Protein AF-0000000073276462 (afdb_homodimer)

Structure (mmCIF, N/CA/C/O backbone):
data_AF-0000000073276462-model_v1
#
loop_
_entity.id
_entity.type
_entity.pdbx_description
1 polymer 'YkgJ family cysteine cluster protein'
#
loop_
_atom_site.group_PDB
_atom_site.id
_atom_site.type_symbol
_atom_site.label_atom_id
_atom_site.label_alt_id
_atom_site.label_comp_id
_atom_site.label_asym_id
_atom_site.label_entity_id
_atom_site.label_seq_id
_atom_site.pdbx_PDB_ins_code
_atom_site.Cartn_x
_atom_site.Cartn_y
_atom_site.Cartn_z
_atom_site.occupancy
_atom_site.B_iso_or_equiv
_atom_site.auth_seq_id
_atom_site.auth_comp_id
_atom_site.auth_asym_id
_atom_site.auth_atom_id
_atom_site.pdbx_PDB_model_num
ATOM 1 N N . MET A 1 1 ? 6.895 5.051 -12.75 1 38.91 1 MET A N 1
ATOM 2 C CA . MET A 1 1 ? 5.75 5.227 -11.859 1 38.91 1 MET A CA 1
ATOM 3 C C . MET A 1 1 ? 5.957 6.422 -10.938 1 38.91 1 MET A C 1
ATOM 5 O O . MET A 1 1 ? 7.012 6.555 -10.312 1 38.91 1 MET A O 1
ATOM 9 N N . GLN A 1 2 ? 5.258 7.543 -11.164 1 47.19 2 GLN A N 1
ATOM 10 C CA . GLN A 1 2 ? 5.496 8.891 -10.656 1 47.19 2 GLN A CA 1
ATOM 11 C C . GLN A 1 2 ? 5.488 8.914 -9.125 1 47.19 2 GLN A C 1
ATOM 13 O O . GLN A 1 2 ? 4.789 8.117 -8.492 1 47.19 2 GLN A O 1
ATOM 18 N N . ASP A 1 3 ? 6.539 9.391 -8.531 1 55.75 3 ASP A N 1
ATOM 19 C CA . ASP A 1 3 ? 6.645 9.727 -7.117 1 55.75 3 ASP A CA 1
ATOM 20 C C . ASP A 1 3 ? 5.379 10.422 -6.621 1 55.75 3 ASP A C 1
ATOM 22 O O . ASP A 1 3 ? 4.961 11.438 -7.184 1 55.75 3 ASP A O 1
ATOM 26 N N . ASN A 1 4 ? 4.371 9.641 -6.133 1 66.38 4 ASN A N 1
ATOM 27 C CA . ASN A 1 4 ? 3.18 10.25 -5.559 1 66.38 4 ASN A CA 1
ATOM 28 C C . ASN A 1 4 ? 3.447 10.797 -4.156 1 66.38 4 ASN A C 1
ATOM 30 O O . ASN A 1 4 ? 3.688 10.023 -3.223 1 66.38 4 ASN A O 1
ATOM 34 N N . PRO A 1 5 ? 3.639 12.156 -4.086 1 73 5 PRO A N 1
ATOM 35 C CA . PRO A 1 5 ? 3.895 12.75 -2.77 1 73 5 PRO A CA 1
ATOM 36 C C . PRO A 1 5 ? 2.938 12.234 -1.696 1 73 5 PRO A C 1
ATOM 38 O O . PRO A 1 5 ? 3.248 12.305 -0.504 1 73 5 PRO A O 1
ATOM 41 N N . CYS A 1 6 ? 1.83 11.641 -2.127 1 83.06 6 CYS A N 1
ATOM 42 C CA . CYS A 1 6 ? 0.858 11.156 -1.154 1 83.06 6 CYS A CA 1
ATOM 43 C C . CYS A 1 6 ? 1.395 9.938 -0.411 1 83.06 6 CYS A C 1
ATOM 45 O O . CYS A 1 6 ? 1.023 9.688 0.738 1 83.06 6 CYS A O 1
ATOM 47 N N . MET A 1 7 ? 2.332 9.281 -1.007 1 84.25 7 MET A N 1
ATOM 48 C CA . MET A 1 7 ? 2.9 8.102 -0.369 1 84.25 7 MET A CA 1
ATOM 49 C C . MET A 1 7 ? 3.891 8.492 0.722 1 84.25 7 MET A C 1
ATOM 51 O O . MET A 1 7 ? 4.25 7.668 1.564 1 84.25 7 MET A O 1
ATOM 55 N N . HIS A 1 8 ? 4.258 9.789 0.693 1 87.38 8 HIS A N 1
ATOM 56 C CA . HIS A 1 8 ? 5.207 10.281 1.686 1 87.38 8 HIS A CA 1
ATOM 57 C C . HIS A 1 8 ? 4.508 11.133 2.738 1 87.38 8 HIS A C 1
ATOM 59 O O . HIS A 1 8 ? 5.164 11.727 3.596 1 87.38 8 HIS A O 1
ATOM 65 N N . CYS A 1 9 ? 3.252 11.297 2.697 1 93.75 9 CYS A N 1
ATOM 66 C CA . CYS A 1 9 ? 2.529 12.195 3.592 1 93.75 9 CYS A CA 1
ATOM 67 C C . CYS A 1 9 ? 1.403 11.461 4.309 1 93.75 9 CYS A C 1
ATOM 69 O O . CYS A 1 9 ? 1.546 11.078 5.473 1 93.75 9 CYS A O 1
ATOM 71 N N . GLY A 1 10 ? 0.335 11.164 3.639 1 94.81 10 GLY A N 1
ATOM 72 C CA . GLY A 1 10 ? -0.779 10.414 4.195 1 94.81 10 GLY A CA 1
ATOM 73 C C . GLY A 1 10 ? -1.595 11.203 5.195 1 94.81 10 GLY A C 1
ATOM 74 O O . GLY A 1 10 ? -2.428 10.641 5.91 1 94.81 10 GLY A O 1
ATOM 75 N N . ALA A 1 11 ? -1.398 12.5 5.262 1 96.94 11 ALA A N 1
ATOM 76 C CA . ALA A 1 11 ? -2.074 13.32 6.266 1 96.94 11 ALA A CA 1
ATOM 77 C C . ALA A 1 11 ? -3.59 13.273 6.078 1 96.94 11 ALA A C 1
ATOM 79 O O . ALA A 1 11 ? -4.336 13.18 7.055 1 96.94 11 ALA A O 1
ATOM 80 N N . CYS A 1 12 ? -4.023 13.266 4.828 1 97.25 12 CYS A N 1
ATOM 81 C CA . CYS A 1 12 ? -5.461 13.266 4.574 1 97.25 12 CYS A CA 1
ATOM 82 C C . CYS A 1 12 ? -6.102 11.977 5.074 1 97.25 12 CYS A C 1
ATOM 84 O O . CYS A 1 12 ? -7.238 11.992 5.547 1 97.25 12 CYS A O 1
ATOM 86 N N . CYS A 1 13 ? -5.457 10.875 5.012 1 97.25 13 CYS A N 1
ATOM 87 C CA . CYS A 1 13 ? -5.969 9.57 5.41 1 97.25 13 CYS A CA 1
ATOM 88 C C . CYS A 1 13 ? -6.07 9.461 6.93 1 97.25 13 CYS A C 1
ATOM 90 O O . CYS A 1 13 ? -6.727 8.555 7.449 1 97.25 13 CYS A O 1
ATOM 92 N N . ALA A 1 14 ? -5.457 10.352 7.629 1 97.75 14 ALA A N 1
ATOM 93 C CA . ALA A 1 14 ? -5.473 10.344 9.086 1 97.75 14 ALA A CA 1
ATOM 94 C C . ALA A 1 14 ? -6.117 11.617 9.633 1 97.75 14 ALA A C 1
ATOM 96 O O . ALA A 1 14 ? -5.922 11.969 10.797 1 97.75 14 ALA A O 1
ATOM 97 N N . TYR A 1 15 ? -6.762 12.359 8.82 1 98.06 15 TYR A N 1
ATOM 98 C CA . TYR A 1 15 ? -7.332 13.633 9.242 1 98.06 15 TYR A CA 1
ATOM 99 C C . TYR A 1 15 ? -8.812 13.711 8.906 1 98.06 15 TYR A C 1
ATOM 101 O O . TYR A 1 15 ? -9.617 14.18 9.711 1 98.06 15 TYR A O 1
ATOM 109 N N . PHE A 1 16 ? -9.227 13.227 7.75 1 98.06 16 PHE A N 1
ATOM 110 C CA . PHE A 1 16 ? -10.609 13.398 7.309 1 98.06 16 PHE A CA 1
ATOM 111 C C . PHE A 1 16 ? -11.398 12.117 7.5 1 98.06 16 PHE A C 1
ATOM 113 O O . PHE A 1 16 ? -10.844 11.016 7.438 1 98.06 16 PHE A O 1
ATOM 120 N N . ARG A 1 17 ? -12.688 12.305 7.711 1 98.31 17 ARG A N 1
ATOM 121 C CA . ARG A 1 17 ? -13.609 11.188 7.543 1 98.31 17 ARG A CA 1
ATOM 122 C C . ARG A 1 17 ? -13.828 10.875 6.066 1 98.31 17 ARG A C 1
ATOM 124 O O . ARG A 1 17 ? -14.094 11.773 5.27 1 98.31 17 ARG A O 1
ATOM 131 N N . VAL A 1 18 ? -13.695 9.641 5.719 1 98.38 18 VAL A N 1
ATOM 132 C CA . VAL A 1 18 ? -13.906 9.219 4.336 1 98.38 18 VAL A CA 1
ATOM 133 C C . VAL A 1 18 ? -15.305 8.609 4.191 1 98.38 18 VAL A C 1
ATOM 135 O O . VAL A 1 18 ? -15.5 7.422 4.453 1 98.38 18 VAL A O 1
ATOM 138 N N . SER A 1 19 ? -16.203 9.398 3.76 1 98.44 19 SER A N 1
ATOM 139 C CA . SER A 1 19 ? -17.578 8.961 3.551 1 98.44 19 SER A CA 1
ATOM 140 C C . SER A 1 19 ? -17.906 8.844 2.064 1 98.44 19 SER A C 1
ATOM 142 O O . SER A 1 19 ? -17.344 9.57 1.243 1 98.44 19 SER A O 1
ATOM 144 N N . PHE A 1 20 ? -18.797 7.957 1.77 1 98.69 20 PHE A N 1
ATOM 145 C CA . PHE A 1 20 ? -19.141 7.703 0.375 1 98.69 20 PHE A CA 1
ATOM 146 C C . PHE A 1 20 ? -20.484 7.004 0.263 1 98.69 20 PHE A C 1
ATOM 148 O O . PHE A 1 20 ? -21.031 6.539 1.265 1 98.69 20 PHE A O 1
ATOM 155 N N . TYR A 1 21 ? -21.016 6.996 -0.933 1 98.44 21 TYR A N 1
ATOM 156 C CA . TYR A 1 21 ? -22.281 6.332 -1.208 1 98.44 21 TYR A CA 1
ATOM 157 C C . TYR A 1 21 ? -22.172 4.824 -1.006 1 98.44 21 TYR A C 1
ATOM 159 O O . TYR A 1 21 ? -21.234 4.199 -1.496 1 98.44 21 TYR A O 1
ATOM 167 N N . TRP A 1 22 ? -23.172 4.23 -0.316 1 97.38 22 TRP A N 1
ATOM 168 C CA . TRP A 1 22 ? -23.109 2.834 0.111 1 97.38 22 TRP A CA 1
ATOM 169 C C . TRP A 1 22 ? -22.953 1.904 -1.09 1 97.38 22 TRP A C 1
ATOM 171 O O . TRP A 1 22 ? -22.406 0.811 -0.972 1 97.38 22 TRP A O 1
ATOM 181 N N . ALA A 1 23 ? -23.312 2.324 -2.209 1 98.19 23 ALA A N 1
ATOM 182 C CA . ALA A 1 23 ? -23.297 1.474 -3.398 1 98.19 23 ALA A CA 1
ATOM 183 C C . ALA A 1 23 ? -21.875 1.246 -3.9 1 98.19 23 ALA A C 1
ATOM 185 O O . ALA A 1 23 ? -21.641 0.381 -4.746 1 98.19 23 ALA A O 1
ATOM 186 N N . GLU A 1 24 ? -20.859 1.938 -3.377 1 98.31 24 GLU A N 1
ATOM 187 C CA . GLU A 1 24 ? -19.453 1.693 -3.725 1 98.31 24 GLU A CA 1
ATOM 188 C C . GLU A 1 24 ? -18.922 0.443 -3.029 1 98.31 24 GLU A C 1
ATOM 190 O O . GLU A 1 24 ? -17.859 -0.07 -3.391 1 98.31 24 GLU A O 1
ATOM 195 N N . MET A 1 25 ? -19.688 -0.017 -2.041 1 98.38 25 MET A N 1
ATOM 196 C CA . MET A 1 25 ? -19.312 -1.25 -1.354 1 98.38 25 MET A CA 1
ATOM 197 C C . MET A 1 25 ? -19.656 -2.471 -2.205 1 98.38 25 MET A C 1
ATOM 199 O O . MET A 1 25 ? -20.5 -2.396 -3.096 1 98.38 25 MET A O 1
ATOM 203 N N . LYS A 1 26 ? -18.938 -3.531 -1.88 1 96.75 26 LYS A N 1
ATOM 204 C CA . LYS A 1 26 ? -19.172 -4.766 -2.625 1 96.75 26 LYS A CA 1
ATOM 205 C C . LYS A 1 26 ? -20.641 -5.184 -2.547 1 96.75 26 LYS A C 1
ATOM 207 O O . LYS A 1 26 ? -21.219 -5.625 -3.541 1 96.75 26 LYS A O 1
ATOM 212 N N . SER A 1 27 ? -21.281 -5.051 -1.372 1 96.88 27 SER A N 1
ATOM 213 C CA . SER A 1 27 ? -22.688 -5.418 -1.185 1 96.88 27 SER A CA 1
ATOM 214 C C . SER A 1 27 ? -23.609 -4.582 -2.074 1 96.88 27 SER A C 1
ATOM 216 O O . SER A 1 27 ? -24.719 -5 -2.389 1 96.88 27 SER A O 1
ATOM 218 N N . GLY A 1 28 ? -23.172 -3.438 -2.463 1 97.06 28 GLY A N 1
ATOM 219 C CA . GLY A 1 28 ? -23.938 -2.568 -3.342 1 97.06 28 GLY A CA 1
ATOM 220 C C . GLY A 1 28 ? -23.516 -2.674 -4.797 1 97.06 28 GLY A C 1
ATOM 221 O O . GLY A 1 28 ? -24 -1.914 -5.641 1 97.06 28 GLY A O 1
ATOM 222 N N . GLY A 1 29 ? -22.609 -3.539 -5.113 1 96.75 29 GLY A N 1
ATOM 223 C CA . GLY A 1 29 ? -22.156 -3.721 -6.484 1 96.75 29 GLY A CA 1
ATOM 224 C C . GLY A 1 29 ? -20.828 -3.041 -6.762 1 96.75 29 GLY A C 1
ATOM 225 O O . GLY A 1 29 ? -20.328 -3.078 -7.891 1 96.75 29 GLY A O 1
ATOM 226 N N . GLY A 1 30 ? -20.203 -2.395 -5.77 1 97.38 30 GLY A N 1
ATOM 227 C CA . GLY A 1 30 ? -18.922 -1.711 -5.926 1 97.38 30 GLY A CA 1
ATOM 228 C C . GLY A 1 30 ? -17.734 -2.586 -5.59 1 97.38 30 GLY A C 1
ATOM 229 O O . GLY A 1 30 ? -17.781 -3.807 -5.742 1 97.38 30 GLY A O 1
ATOM 230 N N . VAL A 1 31 ? -16.672 -1.914 -5.227 1 95.62 31 VAL A N 1
ATOM 231 C CA . VAL A 1 31 ? -15.43 -2.682 -5.07 1 95.62 31 VAL A CA 1
ATOM 232 C C . VAL A 1 31 ? -14.938 -2.58 -3.629 1 95.62 31 VAL A C 1
ATOM 234 O O . VAL A 1 31 ? -14.102 -3.379 -3.195 1 95.62 31 VAL A O 1
ATOM 237 N N . VAL A 1 32 ? -15.438 -1.644 -2.844 1 98.19 32 VAL A N 1
ATOM 238 C CA . VAL A 1 32 ? -14.961 -1.428 -1.48 1 98.19 32 VAL A CA 1
ATOM 239 C C . VAL A 1 32 ? -15.453 -2.555 -0.577 1 98.19 32 VAL A C 1
ATOM 241 O O . VAL A 1 32 ? -16.656 -2.768 -0.441 1 98.19 32 VAL A O 1
ATOM 244 N N . PRO A 1 33 ? -14.539 -3.271 0.028 1 97.38 33 PRO A N 1
ATOM 245 C CA . PRO A 1 33 ? -15.008 -4.355 0.898 1 97.38 33 PRO A CA 1
ATOM 246 C C . PRO A 1 33 ? -15.844 -3.852 2.072 1 97.38 33 PRO A C 1
ATOM 248 O O . PRO A 1 33 ? -15.453 -2.893 2.746 1 97.38 33 PRO A O 1
ATOM 251 N N . ASP A 1 34 ? -16.891 -4.523 2.35 1 98.19 34 ASP A N 1
ATOM 252 C CA . ASP A 1 34 ? -17.844 -4.109 3.379 1 98.19 34 ASP A CA 1
ATOM 253 C C . ASP A 1 34 ? -17.188 -4.109 4.758 1 98.19 34 ASP A C 1
ATOM 255 O O . ASP A 1 34 ? -17.484 -3.248 5.59 1 98.19 34 ASP A O 1
ATOM 259 N N . GLU A 1 35 ? -16.312 -5.094 5 1 97.62 35 GLU A N 1
ATOM 260 C CA . GLU A 1 35 ? -15.758 -5.305 6.328 1 97.62 35 GLU A CA 1
ATOM 261 C C . GLU A 1 35 ? -14.875 -4.133 6.75 1 97.62 35 GLU A C 1
ATOM 263 O O . GLU A 1 35 ? -14.547 -3.988 7.93 1 97.62 35 GLU A O 1
ATOM 268 N N . PHE A 1 36 ? -14.555 -3.234 5.852 1 98.19 36 PHE A N 1
ATOM 269 C CA . PHE A 1 36 ? -13.68 -2.111 6.168 1 98.19 36 PHE A CA 1
ATOM 270 C C . PHE A 1 36 ? -14.484 -0.831 6.344 1 98.19 36 PHE A C 1
ATOM 272 O O . PHE A 1 36 ? -13.914 0.248 6.527 1 98.19 36 PHE A O 1
ATOM 279 N N . THR A 1 37 ? -15.789 -0.919 6.344 1 98.69 37 THR A N 1
ATOM 280 C CA . THR A 1 37 ? -16.672 0.249 6.375 1 98.69 37 THR A CA 1
ATOM 281 C C . THR A 1 37 ? -17.688 0.133 7.504 1 98.69 37 THR A C 1
ATOM 283 O O . THR A 1 37 ? -17.844 -0.937 8.094 1 98.69 37 THR A O 1
ATOM 286 N N . GLU A 1 38 ? -18.234 1.213 7.883 1 98.38 38 GLU A N 1
ATOM 287 C CA . GLU A 1 38 ? -19.375 1.261 8.805 1 98.38 38 GLU A CA 1
ATOM 288 C C . GLU A 1 38 ? -20.422 2.254 8.328 1 98.38 38 GLU A C 1
ATOM 290 O O . GLU A 1 38 ? -20.109 3.217 7.629 1 98.38 38 GLU A O 1
ATOM 295 N N . PRO A 1 39 ? -21.672 1.939 8.703 1 97.88 39 PRO A N 1
ATOM 296 C CA . PRO A 1 39 ? -22.734 2.842 8.266 1 97.88 39 PRO A CA 1
ATOM 297 C C . PRO A 1 39 ? -22.656 4.215 8.93 1 97.88 39 PRO A C 1
ATOM 299 O O . PRO A 1 39 ? -22.312 4.312 10.109 1 97.88 39 PRO A O 1
ATOM 302 N N . LEU A 1 40 ? -22.906 5.258 8.18 1 98.06 40 LEU A N 1
ATOM 303 C CA . LEU A 1 40 ? -22.922 6.629 8.688 1 98.06 40 LEU A CA 1
ATOM 304 C C . LEU A 1 40 ? -24.344 7.188 8.664 1 98.06 40 LEU A C 1
ATOM 306 O O . LEU A 1 40 ? -24.828 7.715 9.672 1 98.06 40 LEU A O 1
ATOM 310 N N . THR A 1 41 ? -25.016 7.16 7.566 1 97.5 41 THR A N 1
ATOM 311 C CA . THR A 1 41 ? -26.438 7.438 7.344 1 97.5 41 THR A CA 1
ATOM 312 C C . THR A 1 41 ? -27.078 6.332 6.512 1 97.5 41 THR A C 1
ATOM 314 O O . THR A 1 41 ? -26.406 5.387 6.094 1 97.5 41 THR A O 1
ATOM 317 N N . PRO A 1 42 ? -28.359 6.375 6.246 1 96.56 42 PRO A N 1
ATOM 318 C CA . PRO A 1 42 ? -28.984 5.34 5.422 1 96.56 42 PRO A CA 1
ATOM 319 C C . PRO A 1 42 ? -28.359 5.234 4.031 1 96.56 42 PRO A C 1
ATOM 321 O O . PRO A 1 42 ? -28.406 4.168 3.412 1 96.56 42 PRO A O 1
ATOM 324 N N . PHE A 1 43 ? -27.75 6.258 3.557 1 97.5 43 PHE A N 1
ATOM 325 C CA . PHE A 1 43 ? -27.266 6.238 2.184 1 97.5 43 PHE A CA 1
ATOM 326 C C . PHE A 1 43 ? -25.75 6.363 2.146 1 97.5 43 PHE A C 1
ATOM 328 O O . PHE A 1 43 ? -25.141 6.219 1.089 1 97.5 43 PHE A O 1
ATOM 335 N N . LEU A 1 44 ? -25.156 6.641 3.287 1 98.12 44 LEU A N 1
ATOM 336 C CA . LEU A 1 44 ? -23.719 6.867 3.311 1 98.12 44 LEU A CA 1
ATOM 337 C C . LEU A 1 44 ? -23.016 5.887 4.254 1 98.12 44 LEU A C 1
ATOM 339 O O . LEU A 1 44 ? -23.562 5.555 5.309 1 98.12 44 LEU A O 1
ATOM 343 N N . SER A 1 45 ? -21.875 5.445 3.818 1 98.62 45 SER A N 1
ATOM 344 C CA . SER A 1 45 ? -20.922 4.711 4.648 1 98.62 45 SER A CA 1
ATOM 345 C C . SER A 1 45 ? -19.609 5.461 4.777 1 98.62 45 SER A C 1
ATOM 347 O O . SER A 1 45 ? -19.375 6.457 4.082 1 98.62 45 SER A O 1
ATOM 349 N N . CYS A 1 46 ? -18.812 5.02 5.707 1 98.75 46 CYS A N 1
ATOM 350 C CA . CYS A 1 46 ? -17.484 5.602 5.828 1 98.75 46 CYS A CA 1
ATOM 351 C C . CYS A 1 46 ? -16.453 4.535 6.172 1 98.75 46 CYS A C 1
ATOM 353 O O . CYS A 1 46 ? -16.797 3.447 6.625 1 98.75 46 CYS A O 1
ATOM 355 N N . MET A 1 47 ? -15.234 4.852 5.812 1 98.75 47 MET A N 1
ATOM 356 C CA . MET A 1 47 ? -14.156 3.93 6.164 1 98.75 47 MET A CA 1
ATOM 357 C C . MET A 1 47 ? -13.984 3.846 7.676 1 98.75 47 MET A C 1
ATOM 359 O O . MET A 1 47 ? -14 4.867 8.367 1 98.75 47 MET A O 1
ATOM 363 N N . LYS A 1 48 ? -13.797 2.547 8.156 1 98.69 48 LYS A N 1
ATOM 364 C CA . LYS A 1 48 ? -13.57 2.373 9.594 1 98.69 48 LYS A CA 1
ATOM 365 C C . LYS A 1 48 ? -12.328 3.125 10.047 1 98.69 48 LYS A C 1
ATOM 367 O O . LYS A 1 48 ? -11.312 3.139 9.352 1 98.69 48 LYS A O 1
ATOM 372 N N . GLY A 1 49 ? -12.391 3.715 11.281 1 98.5 49 GLY A N 1
ATOM 373 C CA . GLY A 1 49 ? -11.297 4.492 11.844 1 98.5 49 GLY A CA 1
ATOM 374 C C . GLY A 1 49 ? -11.391 5.973 11.531 1 98.5 49 GLY A C 1
ATOM 375 O O . GLY A 1 49 ? -10.805 6.801 12.234 1 98.5 49 GLY A O 1
ATOM 376 N N . THR A 1 50 ? -12.148 6.336 10.469 1 98.5 50 THR A N 1
ATOM 377 C CA . THR A 1 50 ? -12.172 7.727 10.016 1 98.5 50 THR A CA 1
ATOM 378 C C . THR A 1 50 ? -13.328 8.484 10.664 1 98.5 50 THR A C 1
ATOM 380 O O . THR A 1 50 ? -13.414 9.711 10.547 1 98.5 50 THR A O 1
ATOM 383 N N . ASN A 1 51 ? -14.188 7.762 11.336 1 98.12 51 ASN A N 1
ATOM 384 C CA . ASN A 1 51 ? -15.328 8.375 12 1 98.12 51 ASN A CA 1
ATOM 385 C C . ASN A 1 51 ? -15.07 8.57 13.492 1 98.12 51 ASN A C 1
ATOM 387 O O . ASN A 1 51 ? -16 8.578 14.297 1 98.12 51 ASN A O 1
ATOM 391 N N . GLU A 1 52 ? -13.906 8.734 13.891 1 97.19 52 GLU A N 1
ATOM 392 C CA . GLU A 1 52 ? -13.469 8.961 15.266 1 97.19 52 GLU A CA 1
ATOM 393 C C . GLU A 1 52 ? -13.07 10.414 15.492 1 97.19 52 GLU A C 1
ATOM 395 O O . GLU A 1 52 ? -12.938 11.18 14.531 1 97.19 52 GLU A O 1
ATOM 400 N N . LYS A 1 53 ? -12.93 10.836 16.75 1 96 53 LYS A N 1
ATOM 401 C CA . LYS A 1 53 ? -12.484 12.18 17.109 1 96 53 LYS A CA 1
ATOM 402 C C . LYS A 1 53 ? -11.141 12.5 16.453 1 96 53 LYS A C 1
ATOM 404 O O . LYS A 1 53 ? -10.93 13.609 15.961 1 96 53 LYS A O 1
ATOM 409 N N . GLN A 1 54 ? -10.258 11.578 16.516 1 96.19 54 GLN A N 1
ATOM 410 C CA . GLN A 1 54 ? -8.984 11.633 15.805 1 96.19 54 GLN A CA 1
ATOM 411 C C . GLN A 1 54 ? -8.93 10.57 14.711 1 96.19 54 GLN A C 1
ATOM 413 O O . GLN A 1 54 ? -8.508 9.438 14.961 1 96.19 54 GLN A O 1
ATOM 418 N N . PRO A 1 55 ? -9.289 10.992 13.547 1 98 55 PRO A N 1
ATOM 419 C CA . PRO A 1 55 ? -9.445 10.008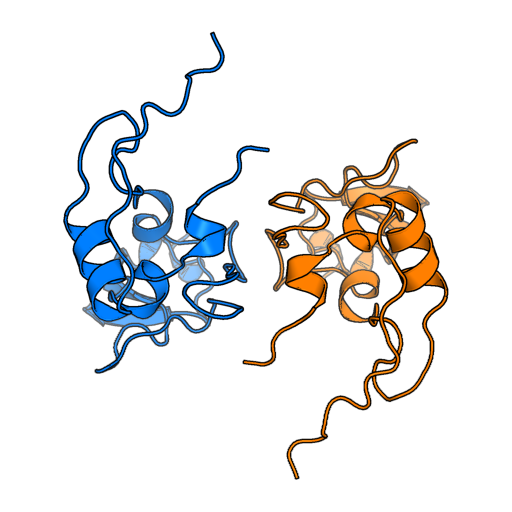 12.469 1 98 55 PRO A CA 1
ATOM 420 C C . PRO A 1 55 ? -8.109 9.406 12.023 1 98 55 PRO A C 1
ATOM 422 O O . PRO A 1 55 ? -7.098 10.109 11.984 1 98 55 PRO A O 1
ATOM 425 N N . ARG A 1 56 ? -8.141 8.156 11.711 1 97.88 56 ARG A N 1
ATOM 426 C CA . ARG A 1 56 ? -7.102 7.418 11 1 97.88 56 ARG A CA 1
ATOM 427 C C . ARG A 1 56 ? -7.672 6.172 10.328 1 97.88 56 ARG A C 1
ATOM 429 O O . ARG A 1 56 ? -8.133 5.25 11.008 1 97.88 56 ARG A O 1
ATOM 436 N N . CYS A 1 57 ? -7.641 6.16 9.109 1 98.25 57 CYS A N 1
ATOM 437 C CA . CYS A 1 57 ? -8.172 5.012 8.383 1 98.25 57 CYS A CA 1
ATOM 438 C C . CYS A 1 57 ? -7.48 3.725 8.812 1 98.25 57 CYS A C 1
ATOM 440 O O . CYS A 1 57 ? -6.25 3.676 8.906 1 98.25 57 CYS A O 1
ATOM 442 N N . GLU A 1 58 ? -8.219 2.652 9.008 1 97.75 58 GLU A N 1
ATOM 443 C CA . GLU A 1 58 ? -7.664 1.366 9.422 1 97.75 58 GLU A CA 1
ATOM 444 C C . GLU A 1 58 ? -6.824 0.744 8.312 1 97.75 58 GLU A C 1
ATOM 446 O O . GLU A 1 58 ? -6.031 -0.167 8.562 1 97.75 58 GLU A O 1
ATOM 451 N N . LYS A 1 59 ? -7 1.229 7.113 1 97.19 59 LYS A N 1
ATOM 452 C CA . LYS A 1 59 ? -6.293 0.639 5.98 1 97.19 59 LYS A CA 1
ATOM 453 C C . LYS A 1 59 ? -5.047 1.45 5.625 1 97.19 59 LYS A C 1
ATOM 455 O O . LYS A 1 59 ? -4.336 1.117 4.676 1 97.19 59 LYS A O 1
ATOM 460 N N . LEU A 1 60 ? -4.797 2.523 6.352 1 95.62 60 LEU A N 1
ATOM 461 C CA . LEU A 1 60 ? -3.555 3.275 6.223 1 95.62 60 LEU A CA 1
ATOM 462 C C . LEU A 1 60 ? -2.404 2.541 6.902 1 95.62 60 LEU A C 1
ATOM 464 O O . LEU A 1 60 ? -2.479 2.227 8.094 1 95.62 60 LEU A O 1
ATOM 468 N N . ILE A 1 61 ? -1.392 2.254 6.168 1 92.31 61 ILE A N 1
ATOM 469 C CA . ILE A 1 61 ? -0.201 1.593 6.691 1 92.31 61 ILE A CA 1
ATOM 470 C C . ILE A 1 61 ? 0.967 2.576 6.715 1 92.31 61 ILE A C 1
ATOM 472 O O . ILE A 1 61 ? 1.101 3.412 5.816 1 92.31 61 ILE A O 1
ATOM 476 N N . GLY A 1 62 ? 1.771 2.451 7.785 1 91.88 62 GLY A N 1
ATOM 477 C CA . GLY A 1 62 ? 2.953 3.295 7.863 1 91.88 62 GLY A CA 1
ATOM 478 C C . GLY A 1 62 ? 2.768 4.5 8.766 1 91.88 62 GLY A C 1
ATOM 479 O O . GLY A 1 62 ? 1.792 4.578 9.516 1 91.88 62 GLY A O 1
ATOM 480 N N . GLU A 1 63 ? 3.736 5.441 8.656 1 91.5 63 GLU A N 1
ATOM 481 C CA . GLU A 1 63 ? 3.74 6.625 9.516 1 91.5 63 GLU A CA 1
ATOM 482 C C . GLU A 1 63 ? 3.504 7.895 8.703 1 91.5 63 GLU A C 1
ATOM 484 O O . GLU A 1 63 ? 4.23 8.172 7.746 1 91.5 63 GLU A O 1
ATOM 489 N N . VAL A 1 64 ? 2.492 8.594 9.125 1 93.75 64 VAL A N 1
ATOM 490 C CA . VAL A 1 64 ? 2.125 9.836 8.453 1 93.75 64 VAL A CA 1
ATOM 491 C C . VAL A 1 64 ? 3.33 10.773 8.406 1 93.75 64 VAL A C 1
ATOM 493 O O . VAL A 1 64 ? 4.027 10.945 9.406 1 93.75 64 VAL A O 1
ATOM 496 N N . GLY A 1 65 ? 3.645 11.359 7.227 1 91.94 65 GLY A N 1
ATOM 497 C CA . GLY A 1 65 ? 4.75 12.289 7.059 1 91.94 65 GLY A CA 1
ATOM 498 C C . GLY A 1 65 ? 6.066 11.602 6.742 1 91.94 65 GLY A C 1
ATOM 499 O O . GLY A 1 65 ? 7.086 12.258 6.547 1 91.94 65 GLY A O 1
ATOM 500 N N . GLU A 1 66 ? 6.133 10.312 6.688 1 89.81 66 GLU A N 1
ATOM 501 C CA . GLU A 1 66 ? 7.316 9.531 6.34 1 89.81 66 GLU A CA 1
ATOM 502 C C . GLU A 1 66 ? 7.055 8.648 5.125 1 89.81 66 GLU A C 1
ATOM 504 O O . GLU A 1 66 ? 7.371 9.023 3.994 1 89.81 66 GLU A O 1
ATOM 509 N N . CYS A 1 67 ? 6.469 7.535 5.312 1 89.88 67 CYS A N 1
ATOM 510 C CA . CYS A 1 67 ? 6.039 6.605 4.273 1 89.88 67 CYS A CA 1
ATOM 511 C C . CYS A 1 67 ? 4.742 5.906 4.668 1 89.88 67 CYS A C 1
ATOM 513 O O . CYS A 1 67 ? 4.672 5.262 5.715 1 89.88 67 CYS A O 1
ATOM 515 N N . VAL A 1 68 ? 3.752 6.152 3.828 1 91.94 68 VAL A N 1
ATOM 516 C CA . VAL A 1 68 ? 2.465 5.523 4.102 1 91.94 68 VAL A CA 1
ATOM 517 C C . VAL A 1 68 ? 1.94 4.848 2.836 1 91.94 68 VAL A C 1
ATOM 519 O O . VAL A 1 68 ? 2.432 5.109 1.736 1 91.94 68 VAL A O 1
ATOM 522 N N . SER A 1 69 ? 0.967 3.996 3.109 1 91.56 69 SER A N 1
ATOM 523 C CA . SER A 1 69 ? 0.278 3.352 1.996 1 91.56 69 SER A CA 1
ATOM 524 C C . SER A 1 69 ? -1.113 2.879 2.406 1 91.56 69 SER A C 1
ATOM 526 O O . SER A 1 69 ? -1.396 2.727 3.596 1 91.56 69 SER A O 1
ATOM 528 N N . CYS A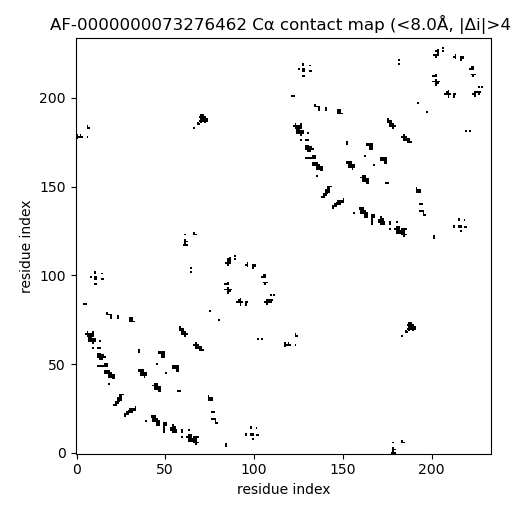 1 70 ? -1.891 2.705 1.382 1 94.62 70 CYS A N 1
ATOM 529 C CA . CYS A 1 70 ? -3.215 2.127 1.592 1 94.62 70 CYS A CA 1
ATOM 530 C C . CYS A 1 70 ? -3.199 0.624 1.346 1 94.62 70 CYS A C 1
ATOM 532 O O . CYS A 1 70 ? -2.791 0.17 0.275 1 94.62 70 CYS A O 1
ATOM 534 N N . ALA A 1 71 ? -3.744 -0.141 2.305 1 94.31 71 ALA A N 1
ATOM 535 C CA . ALA A 1 71 ? -3.725 -1.599 2.215 1 94.31 71 ALA A CA 1
ATOM 536 C C . ALA A 1 71 ? -4.711 -2.096 1.161 1 94.31 71 ALA A C 1
ATOM 538 O O . ALA A 1 71 ? -4.652 -3.258 0.749 1 94.31 71 ALA A O 1
ATOM 539 N N . ILE A 1 72 ? -5.637 -1.26 0.739 1 96.06 72 ILE A N 1
ATOM 540 C CA . ILE A 1 72 ? -6.621 -1.618 -0.276 1 96.06 72 ILE A CA 1
ATOM 541 C C . ILE A 1 72 ? -6.594 -0.589 -1.404 1 96.06 72 ILE A C 1
ATOM 543 O O . ILE A 1 72 ? -7.645 -0.108 -1.838 1 96.06 72 ILE A O 1
ATOM 547 N N . TYR A 1 73 ? -5.449 -0.276 -1.852 1 94.12 73 TYR A N 1
ATOM 548 C CA . TYR A 1 73 ? -5.254 0.82 -2.795 1 94.12 73 TYR A CA 1
ATOM 549 C C . TYR A 1 73 ? -6.105 0.62 -4.043 1 94.12 73 TYR A C 1
ATOM 551 O O . TYR A 1 73 ? -6.719 1.565 -4.543 1 94.12 73 TYR A O 1
ATOM 559 N N . GLU A 1 74 ? -6.246 -0.541 -4.535 1 93.5 74 GLU A N 1
ATOM 560 C CA . GLU A 1 74 ? -7 -0.817 -5.754 1 93.5 74 GLU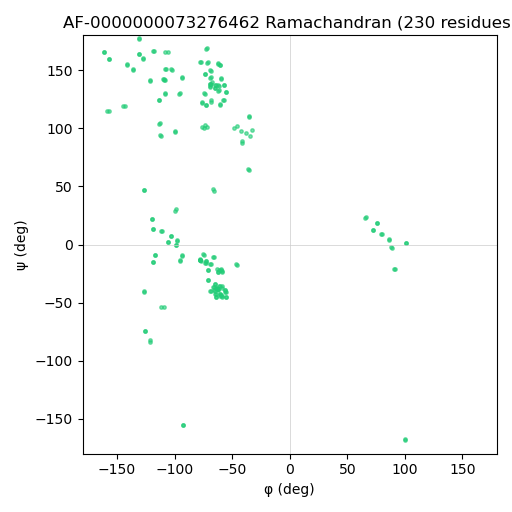 A CA 1
ATOM 561 C C . GLU A 1 74 ? -8.5 -0.809 -5.492 1 93.5 74 GLU A C 1
ATOM 563 O O . GLU A 1 74 ? -9.305 -0.784 -6.43 1 93.5 74 GLU A O 1
ATOM 568 N N . GLN A 1 75 ? -8.93 -0.826 -4.25 1 96.06 75 GLN A N 1
ATOM 569 C CA . GLN A 1 75 ? -10.344 -0.931 -3.891 1 96.06 75 GLN A CA 1
ATOM 570 C C . GLN A 1 75 ? -10.797 0.282 -3.084 1 96.06 75 GLN A C 1
ATOM 572 O O . GLN A 1 75 ? -11.719 0.185 -2.273 1 96.06 75 GLN A O 1
ATOM 577 N N . ARG A 1 76 ? -10.094 1.34 -3.209 1 95.06 76 ARG A N 1
ATOM 578 C CA . ARG A 1 76 ? -10.414 2.547 -2.453 1 95.06 76 ARG A CA 1
ATOM 579 C C . ARG A 1 76 ? -11.719 3.168 -2.939 1 95.06 76 ARG A C 1
ATOM 581 O O . ARG A 1 76 ? -12.062 3.059 -4.117 1 95.06 76 ARG A O 1
ATOM 588 N N . PRO A 1 77 ? -12.484 3.865 -2.027 1 98 77 PRO A N 1
ATOM 589 C CA . PRO A 1 77 ? -13.688 4.586 -2.461 1 98 77 PRO A CA 1
ATOM 590 C C . PRO A 1 77 ? -13.359 5.848 -3.256 1 98 77 PRO A C 1
ATOM 592 O O . PRO A 1 77 ? -12.211 6.289 -3.279 1 98 77 PRO A O 1
ATOM 595 N N . SER A 1 78 ? -14.32 6.445 -3.889 1 97.94 78 SER A N 1
ATOM 596 C CA . SER A 1 78 ? -14.156 7.551 -4.828 1 97.94 78 SER A CA 1
ATOM 597 C C . SER A 1 78 ? -13.562 8.773 -4.141 1 97.94 78 SER A C 1
ATOM 599 O O . SER A 1 78 ? -12.711 9.461 -4.711 1 97.94 78 SER A O 1
ATOM 601 N N . PRO A 1 79 ? -13.906 9.156 -2.885 1 97.44 79 PRO A N 1
ATOM 602 C CA . PRO A 1 79 ? -13.289 10.344 -2.291 1 97.44 79 PRO A CA 1
ATOM 603 C C . PRO A 1 79 ? -11.773 10.219 -2.162 1 97.44 79 PRO A C 1
ATOM 605 O O . PRO A 1 79 ? -11.055 11.203 -2.312 1 97.44 79 PRO A O 1
ATOM 608 N N . CYS A 1 80 ? -11.312 8.992 -1.869 1 96.5 80 CYS A N 1
ATOM 609 C CA . CYS A 1 80 ? -9.875 8.758 -1.76 1 96.5 80 CYS A CA 1
ATOM 610 C C . CYS A 1 80 ? -9.203 8.875 -3.121 1 96.5 80 CYS A C 1
ATOM 612 O O . CYS A 1 80 ? -8.109 9.438 -3.23 1 96.5 80 CYS A O 1
ATOM 614 N N . ARG A 1 81 ? -9.844 8.359 -4.148 1 94.25 81 ARG A N 1
ATOM 615 C CA . ARG A 1 81 ? -9.289 8.375 -5.496 1 94.25 81 ARG A CA 1
ATOM 616 C C . ARG A 1 81 ? -9.281 9.781 -6.078 1 94.25 81 ARG A C 1
ATOM 618 O O . ARG A 1 81 ? -8.383 10.141 -6.84 1 94.25 81 ARG A O 1
ATOM 625 N N . GLU A 1 82 ? -10.18 10.555 -5.707 1 93.75 82 GLU A N 1
ATOM 626 C CA . GLU A 1 82 ? -10.391 11.859 -6.324 1 93.75 82 GLU A CA 1
ATOM 627 C C . GLU A 1 82 ? -9.672 12.961 -5.543 1 93.75 82 GLU A C 1
ATOM 629 O O . GLU A 1 82 ? -9.555 14.094 -6.02 1 93.75 82 GLU A O 1
ATOM 634 N N . PHE A 1 83 ? -9.234 12.641 -4.332 1 94.06 83 PHE A N 1
ATOM 635 C CA . PHE A 1 83 ? -8.531 13.641 -3.535 1 94.06 83 PHE A CA 1
ATOM 636 C C . PHE A 1 83 ? -7.172 13.961 -4.148 1 94.06 83 PHE A C 1
ATOM 638 O O . PHE A 1 83 ? -6.312 13.086 -4.262 1 94.06 83 PHE A O 1
ATOM 645 N N . GLU A 1 84 ? -6.957 15.195 -4.441 1 90.75 84 GLU A N 1
ATOM 646 C CA . GLU A 1 84 ? -5.719 15.609 -5.102 1 90.75 84 GLU A CA 1
ATOM 647 C C . GLU A 1 84 ? -4.809 16.375 -4.141 1 90.75 84 GLU A C 1
ATOM 649 O O . GLU A 1 84 ? -5.285 17.188 -3.342 1 90.75 84 GLU A O 1
ATOM 654 N N . GLN A 1 85 ? -3.58 16.094 -4.312 1 90.38 85 GLN A N 1
ATOM 655 C CA . GLN A 1 85 ? -2.609 16.891 -3.58 1 90.38 85 GLN A CA 1
ATOM 656 C C . GLN A 1 85 ? -2.682 18.359 -4 1 90.38 85 GLN A C 1
ATOM 658 O O . GLN A 1 85 ? -3.061 18.672 -5.133 1 90.38 85 GLN A O 1
ATOM 663 N N . SER A 1 86 ? -2.264 19.188 -3.109 1 91.62 86 SER A N 1
ATOM 664 C CA . SER A 1 86 ? -2.205 20.609 -3.457 1 91.62 86 SER A CA 1
ATOM 665 C C . SER A 1 86 ? -1.246 20.844 -4.617 1 91.62 86 SER A C 1
ATOM 667 O O . SER A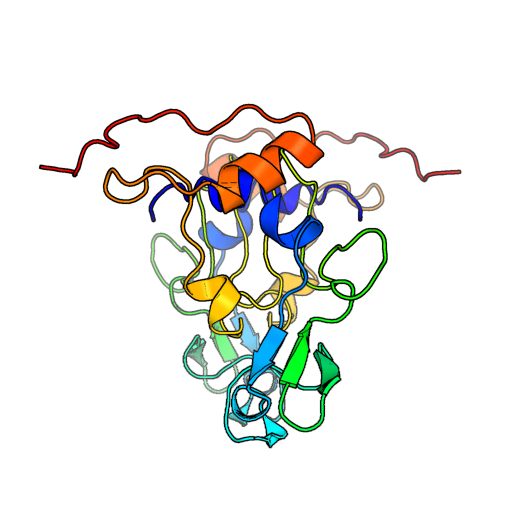 1 86 ? -0.171 20.25 -4.68 1 91.62 86 SER A O 1
ATOM 669 N N . TRP A 1 87 ? -1.788 21.672 -5.629 1 88.56 87 TRP A N 1
ATOM 670 C CA . TRP A 1 87 ? -1.048 22.156 -6.789 1 88.56 87 TRP A CA 1
ATOM 671 C C . TRP A 1 87 ? -0.938 21.078 -7.859 1 88.56 87 TRP A C 1
ATOM 673 O O . TRP A 1 87 ? -0.16 21.203 -8.805 1 88.56 87 TRP A O 1
ATOM 683 N N . ALA A 1 88 ? -1.744 20.047 -7.488 1 84.31 88 ALA A N 1
ATOM 684 C CA . ALA A 1 88 ? -1.915 19.125 -8.617 1 84.31 88 ALA A CA 1
ATOM 685 C C . ALA A 1 88 ? -2.555 19.844 -9.805 1 84.31 88 ALA A C 1
ATOM 687 O O . ALA A 1 88 ? -3.58 20.516 -9.656 1 84.31 88 ALA A O 1
ATOM 688 N N . ASN A 1 89 ? -1.88 19.875 -10.898 1 86.94 89 ASN A N 1
ATOM 689 C CA . ASN A 1 89 ? -2.35 20.562 -12.094 1 86.94 89 ASN A CA 1
ATOM 690 C C . ASN A 1 89 ? -2.424 22.078 -11.883 1 86.94 89 ASN A C 1
ATOM 692 O O . ASN A 1 89 ? -3.348 22.734 -12.367 1 86.94 89 ASN A O 1
ATOM 696 N N . GLY A 1 90 ? -1.646 22.547 -10.93 1 87.75 90 GLY A N 1
ATOM 697 C CA . GLY A 1 90 ? -1.506 23.984 -10.727 1 87.75 90 GLY A CA 1
ATOM 698 C C . GLY A 1 90 ? -2.584 24.562 -9.828 1 87.75 90 GLY A C 1
ATOM 699 O O . GLY A 1 90 ? -2.73 25.781 -9.734 1 87.75 90 GLY A O 1
ATOM 700 N N . VAL A 1 91 ? -3.449 23.812 -9.273 1 91.31 91 VAL A N 1
ATOM 701 C CA . VAL A 1 91 ? -4.562 24.297 -8.469 1 91.31 91 VAL A CA 1
ATOM 702 C C . VAL A 1 91 ? -4.316 23.969 -6.996 1 91.31 91 VAL A C 1
ATOM 704 O O . VAL A 1 91 ? -3.988 22.844 -6.648 1 91.31 91 VAL A O 1
ATOM 707 N N . LYS A 1 92 ? -4.449 24.938 -6.16 1 94 92 LYS A N 1
ATOM 708 C CA . LYS A 1 92 ? -4.309 24.75 -4.719 1 94 92 LYS A CA 1
ATOM 709 C C . LYS A 1 92 ? -5.465 23.938 -4.156 1 94 92 LYS A C 1
ATOM 711 O O . LYS A 1 92 ? -6.621 24.141 -4.531 1 94 92 LYS A O 1
ATOM 716 N N . ASN A 1 93 ? -5.078 23.016 -3.301 1 95.19 93 ASN A N 1
ATOM 717 C CA . ASN A 1 93 ? -6.066 22.25 -2.549 1 95.19 93 ASN A CA 1
ATOM 718 C C . ASN A 1 93 ? -6.008 22.562 -1.058 1 95.19 93 ASN A C 1
ATOM 720 O O . ASN A 1 93 ? -5.145 22.047 -0.342 1 95.19 93 ASN A O 1
ATOM 724 N N . GLU A 1 94 ? -6.934 23.328 -0.583 1 96.38 94 GLU A N 1
ATOM 725 C CA . GLU A 1 94 ? -6.938 23.797 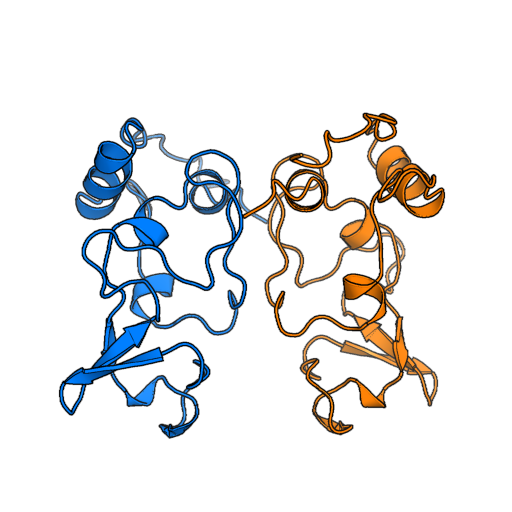0.797 1 96.38 94 GLU A CA 1
ATOM 726 C C . GLU A 1 94 ? -7.121 22.641 1.777 1 96.38 94 GLU A C 1
ATOM 728 O O . GLU A 1 94 ? -6.609 22.688 2.896 1 96.38 94 GLU A O 1
ATOM 733 N N . ALA A 1 95 ? -7.895 21.719 1.401 1 96.31 95 ALA A N 1
ATOM 734 C CA . ALA A 1 95 ? -8.102 20.547 2.256 1 96.31 95 ALA A CA 1
ATOM 735 C C . ALA A 1 95 ? -6.797 19.797 2.492 1 96.31 95 ALA A C 1
ATOM 737 O O . ALA A 1 95 ? -6.516 19.375 3.613 1 96.31 95 ALA A O 1
ATOM 738 N N . CYS A 1 96 ? -6.043 19.656 1.438 1 96.31 96 CYS A N 1
ATOM 739 C CA . CYS A 1 96 ? -4.73 19.031 1.555 1 96.31 96 CYS A CA 1
ATOM 740 C C . CYS A 1 96 ? -3.846 19.797 2.531 1 96.31 96 CYS A C 1
ATOM 742 O O . CYS A 1 96 ? -3.238 19.203 3.422 1 96.31 96 CYS A O 1
ATOM 744 N N . ASP A 1 97 ? -3.832 21.078 2.439 1 96 97 ASP A N 1
ATOM 745 C CA . ASP A 1 97 ? -3.012 21.922 3.297 1 96 97 ASP A CA 1
ATOM 746 C C . ASP A 1 97 ? -3.459 21.828 4.754 1 96 97 ASP A C 1
ATOM 748 O O . ASP A 1 97 ? -2.627 21.797 5.664 1 96 97 ASP A O 1
ATOM 752 N N . ARG A 1 98 ? -4.719 21.781 4.941 1 97.19 98 ARG A N 1
ATOM 753 C CA . ARG A 1 98 ? -5.27 21.672 6.289 1 97.19 98 ARG A CA 1
ATOM 754 C C . ARG A 1 98 ? -4.871 20.359 6.945 1 97.19 98 ARG A C 1
ATOM 756 O O . ARG A 1 98 ? -4.488 20.328 8.117 1 97.19 98 ARG A O 1
ATOM 763 N N . ALA A 1 99 ? -4.992 19.312 6.176 1 97.31 99 ALA A N 1
ATOM 764 C CA . ALA A 1 99 ? -4.609 18 6.699 1 97.31 99 ALA A CA 1
ATOM 765 C C . ALA A 1 99 ? -3.137 17.984 7.094 1 97.31 99 ALA A C 1
ATOM 767 O O . ALA A 1 99 ? -2.785 17.484 8.172 1 97.31 99 ALA A O 1
ATOM 768 N N . ARG A 1 100 ? -2.32 18.531 6.27 1 96.81 100 ARG A N 1
ATOM 769 C CA . ARG A 1 100 ? -0.889 18.562 6.555 1 96.81 100 ARG A CA 1
ATOM 770 C C . ARG A 1 100 ? -0.6 19.406 7.793 1 96.81 100 ARG A C 1
ATOM 772 O O . ARG A 1 100 ? 0.211 19.016 8.641 1 96.81 100 ARG A O 1
ATOM 779 N N . ALA A 1 101 ? -1.24 20.516 7.918 1 97.5 101 ALA A N 1
ATOM 780 C CA . ALA A 1 101 ? -1.046 21.391 9.062 1 97.5 101 ALA A CA 1
ATOM 781 C C . ALA A 1 101 ? -1.361 20.672 10.375 1 97.5 101 ALA A C 1
ATOM 783 O O . ALA A 1 101 ? -0.689 20.891 11.383 1 97.5 101 ALA A O 1
ATOM 784 N N . ALA A 1 102 ? -2.328 19.844 10.312 1 97.12 102 ALA A N 1
ATOM 785 C CA . ALA A 1 102 ? -2.744 19.125 11.508 1 97.12 102 ALA A CA 1
ATOM 786 C C . ALA A 1 102 ? -1.627 18.219 12.023 1 97.12 102 ALA A C 1
ATOM 788 O O . ALA A 1 102 ? -1.626 17.828 13.188 1 97.12 102 ALA A O 1
ATOM 789 N N . PHE A 1 103 ? -0.712 17.891 11.18 1 96.81 103 PHE A N 1
ATOM 790 C CA . PHE A 1 103 ? 0.388 17.016 11.57 1 96.81 103 PHE A CA 1
ATOM 791 C C . PHE A 1 103 ? 1.704 17.781 11.602 1 96.81 103 PHE A C 1
ATOM 793 O O . PHE A 1 103 ? 2.781 17.188 11.594 1 96.81 103 PHE A O 1
ATOM 800 N N . GLY A 1 104 ? 1.581 19.094 11.516 1 96.69 104 GLY A N 1
ATOM 801 C CA . GLY A 1 104 ? 2.77 19.922 11.602 1 96.69 104 GLY A CA 1
ATOM 802 C C . GLY A 1 104 ? 3.6 19.906 10.336 1 96.69 104 GLY A C 1
ATOM 803 O O . GLY A 1 104 ? 4.789 20.234 10.359 1 96.69 104 GLY A O 1
ATOM 804 N N . LEU A 1 105 ? 3.061 19.516 9.266 1 95.19 105 LEU A N 1
ATOM 805 C CA . LEU A 1 105 ? 3.754 19.484 7.98 1 95.19 105 LEU A CA 1
ATOM 806 C C . LEU A 1 105 ? 3.51 20.766 7.195 1 95.19 105 LEU A C 1
ATOM 808 O O . LEU A 1 105 ? 2.406 21.312 7.219 1 95.19 105 LEU A O 1
ATOM 812 N N . PRO A 1 106 ? 4.504 21.25 6.469 1 93.94 106 PRO A N 1
ATOM 813 C CA . PRO A 1 106 ? 4.281 22.438 5.645 1 93.94 106 PRO A CA 1
ATOM 814 C C . PRO A 1 106 ? 3.398 22.156 4.434 1 93.94 106 PRO A C 1
ATOM 816 O O . PRO A 1 106 ? 3.307 21.016 3.979 1 93.94 106 PRO A O 1
ATOM 819 N N . PRO A 1 107 ? 2.764 23.281 3.943 1 92.5 107 PRO A N 1
ATOM 820 C CA . PRO A 1 107 ? 2.051 23.078 2.678 1 92.5 107 PRO A CA 1
ATOM 821 C C . PRO A 1 107 ? 2.971 22.641 1.542 1 92.5 107 PRO A C 1
ATOM 823 O O . PRO A 1 107 ? 4.18 22.891 1.592 1 92.5 107 PRO A O 1
ATOM 826 N N . LEU A 1 108 ? 2.289 21.938 0.591 1 89.31 108 LEU A N 1
ATOM 827 C CA . LEU A 1 108 ? 3.078 21.562 -0.577 1 89.31 108 LEU A CA 1
ATOM 828 C C . LEU A 1 108 ? 3.43 22.781 -1.414 1 89.31 108 LEU A C 1
ATOM 830 O O . LEU A 1 108 ? 2.607 23.688 -1.567 1 89.31 108 LEU A O 1
ATOM 834 N N . PRO A 1 109 ? 4.648 22.766 -1.854 1 84.25 109 PRO A N 1
ATOM 835 C CA . PRO A 1 109 ? 5.031 23.906 -2.686 1 84.25 109 PRO A CA 1
ATOM 836 C C . PRO A 1 109 ? 4.41 23.844 -4.078 1 84.25 109 PRO A C 1
ATOM 838 O O . PRO A 1 109 ? 4.016 22.781 -4.547 1 84.25 109 PRO A O 1
ATOM 841 N N . ASN A 1 110 ? 4.129 24.969 -4.594 1 77 110 ASN A N 1
ATOM 842 C CA . ASN A 1 110 ? 3.656 25.062 -5.973 1 77 110 ASN A CA 1
ATOM 843 C C . ASN A 1 110 ? 4.742 24.656 -6.965 1 77 110 ASN A C 1
ATOM 845 O O . ASN A 1 110 ? 5.523 25.5 -7.414 1 77 110 ASN A O 1
ATOM 849 N N . ILE A 1 111 ? 5.332 23.625 -6.734 1 62.44 111 ILE A N 1
ATOM 850 C CA . ILE A 1 111 ? 6.391 23.312 -7.684 1 62.44 111 ILE A CA 1
ATOM 851 C C . ILE A 1 111 ? 5.781 22.859 -9.008 1 62.44 111 ILE A C 1
ATOM 853 O O . ILE A 1 111 ? 4.859 22.031 -9.023 1 62.44 111 ILE A O 1
ATOM 857 N N . SER A 1 112 ? 5.719 23.641 -10.078 1 53.41 112 SER A N 1
ATOM 858 C CA . SER A 1 112 ? 5.398 23.203 -11.43 1 53.41 112 SER A CA 1
ATOM 859 C C . SER A 1 112 ? 5.973 21.828 -11.719 1 53.41 112 SER A C 1
ATOM 861 O O . SER A 1 112 ? 7.191 21.641 -11.711 1 53.41 112 SER A O 1
ATOM 863 N N . LEU A 1 113 ? 5.555 20.859 -11.086 1 48.25 113 LEU A N 1
ATOM 864 C CA . LEU A 1 113 ? 6.109 19.562 -11.469 1 48.25 113 LEU A CA 1
ATOM 865 C C . LEU A 1 113 ? 6.363 19.516 -12.977 1 48.25 113 LEU A C 1
ATOM 867 O O . LEU A 1 113 ? 5.527 19.953 -13.766 1 48.25 113 LEU A O 1
ATOM 871 N N . PRO A 1 114 ? 7.637 19.5 -13.398 1 41.12 114 PRO A N 1
ATOM 872 C CA . PRO A 1 114 ? 7.859 19.469 -14.852 1 41.12 114 PRO A CA 1
ATOM 873 C C . PRO A 1 114 ? 6.969 18.453 -15.562 1 41.12 114 PRO A C 1
ATOM 875 O O . PRO A 1 114 ? 6.711 17.375 -15.031 1 41.12 114 PRO A O 1
ATOM 878 N N . HIS A 1 115 ? 5.895 18.891 -16.219 1 36.53 115 HIS A N 1
ATOM 879 C CA . HIS A 1 115 ? 5.324 18 -17.234 1 36.53 115 HIS A CA 1
ATOM 880 C C . HIS A 1 115 ? 6.414 17.344 -18.062 1 36.53 115 HIS A C 1
ATOM 882 O O . HIS A 1 115 ? 7.34 18.016 -18.531 1 36.53 115 HIS A O 1
ATOM 888 N N . SER A 1 116 ? 6.82 16.141 -17.781 1 30.66 116 SER A N 1
ATOM 889 C CA . SER A 1 116 ? 7.688 15.688 -18.859 1 30.66 116 SER A CA 1
ATOM 890 C C . SER A 1 116 ? 7.238 16.266 -20.203 1 30.66 116 SER A C 1
ATOM 892 O O . SER A 1 116 ? 6.09 16.062 -20.609 1 30.66 116 SER A O 1
ATOM 894 N N . ALA A 1 117 ? 7.902 17.359 -20.641 1 24.58 117 ALA A N 1
ATOM 895 C CA . ALA A 1 117 ? 7.84 17.688 -22.062 1 24.58 117 ALA A CA 1
ATOM 896 C C . ALA A 1 117 ? 8.258 16.484 -22.922 1 24.58 117 ALA A C 1
ATOM 898 O O . ALA A 1 117 ? 9.227 15.797 -22.609 1 24.58 117 ALA A O 1
ATOM 899 N N . MET B 1 1 ? 1.648 1.204 14.68 1 38.31 1 MET B N 1
ATOM 900 C CA . MET B 1 1 ? 1.835 0.382 13.492 1 38.31 1 MET B CA 1
ATOM 901 C C . MET B 1 1 ? 3.297 0.376 13.055 1 38.31 1 MET B C 1
ATOM 903 O O . MET B 1 1 ? 3.92 1.434 12.945 1 38.31 1 MET B O 1
ATOM 907 N N . GLN B 1 2 ? 4.051 -0.713 13.289 1 47.16 2 GLN B N 1
ATOM 908 C CA . GLN B 1 2 ? 5.504 -0.86 13.266 1 47.16 2 GLN B CA 1
ATOM 909 C C . GLN B 1 2 ? 6.078 -0.454 11.914 1 47.16 2 GLN B C 1
ATOM 911 O O . GLN B 1 2 ? 5.418 -0.605 10.883 1 47.16 2 GLN B O 1
ATOM 916 N N . ASP B 1 3 ? 7.008 0.464 11.906 1 56 3 ASP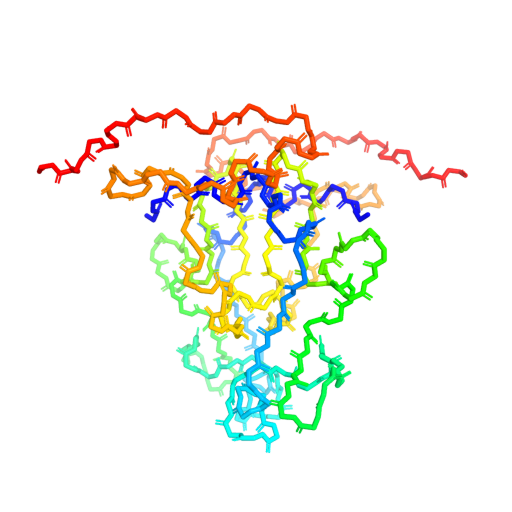 B N 1
ATOM 917 C CA . ASP B 1 3 ? 7.852 0.832 10.773 1 56 3 ASP B CA 1
ATOM 918 C C . ASP B 1 3 ? 8.32 -0.407 10.008 1 56 3 ASP B C 1
ATOM 920 O O . ASP B 1 3 ? 8.922 -1.312 10.594 1 56 3 ASP B O 1
ATOM 924 N N . ASN B 1 4 ? 7.508 -0.879 9.023 1 66.19 4 ASN B N 1
ATOM 925 C CA . ASN B 1 4 ? 7.949 -2.002 8.203 1 66.19 4 ASN B CA 1
ATOM 926 C C . ASN B 1 4 ? 9.016 -1.577 7.195 1 66.19 4 ASN B C 1
ATOM 928 O O . ASN B 1 4 ? 8.727 -0.839 6.254 1 66.19 4 ASN B O 1
ATOM 932 N N . PRO B 1 5 ? 10.312 -1.876 7.566 1 72.88 5 PRO B N 1
ATOM 933 C CA . PRO B 1 5 ? 11.391 -1.506 6.648 1 72.88 5 PRO B CA 1
ATOM 934 C C . PRO B 1 5 ? 11.094 -1.896 5.203 1 72.88 5 PRO B C 1
ATOM 936 O O . PRO B 1 5 ? 11.672 -1.325 4.273 1 72.88 5 PRO B O 1
ATOM 939 N N . CYS B 1 6 ? 10.133 -2.781 5.02 1 83.38 6 CYS B N 1
ATOM 940 C CA . CYS B 1 6 ? 9.82 -3.227 3.666 1 83.38 6 CYS B CA 1
ATOM 941 C C . CYS B 1 6 ? 9.141 -2.119 2.873 1 83.38 6 CYS B C 1
ATOM 943 O O . CYS B 1 6 ? 9.242 -2.072 1.646 1 83.38 6 CYS B O 1
ATOM 945 N N . MET B 1 7 ? 8.562 -1.2 3.57 1 84.69 7 MET B N 1
ATOM 946 C CA . MET B 1 7 ? 7.875 -0.103 2.895 1 84.69 7 MET B CA 1
ATOM 947 C C . MET B 1 7 ? 8.875 0.927 2.377 1 84.69 7 MET B C 1
ATOM 949 O O . MET B 1 7 ? 8.531 1.76 1.535 1 84.69 7 MET B O 1
ATOM 953 N N . HIS B 1 8 ? 10.109 0.792 2.871 1 87.5 8 HIS B N 1
ATOM 954 C CA . HIS B 1 8 ? 11.156 1.726 2.455 1 87.5 8 HIS B CA 1
ATOM 955 C C . HIS B 1 8 ? 12.133 1.065 1.488 1 87.5 8 HIS B C 1
ATOM 957 O O . HIS B 1 8 ? 13.148 1.661 1.122 1 87.5 8 HIS B O 1
ATOM 963 N N . CYS B 1 9 ? 11.961 -0.129 1.118 1 93.75 9 CYS B N 1
ATOM 964 C CA . CYS B 1 9 ? 12.914 -0.869 0.295 1 93.75 9 CYS B CA 1
ATOM 965 C C . CYS B 1 9 ? 12.234 -1.432 -0.948 1 93.75 9 CYS B C 1
ATOM 967 O O . CYS B 1 9 ? 12.367 -0.873 -2.039 1 93.75 9 CYS B O 1
ATOM 969 N N . GLY B 1 10 ? 11.453 -2.459 -0.815 1 94.81 10 GLY B N 1
ATOM 970 C CA . GLY B 1 10 ? 10.711 -3.047 -1.916 1 94.81 10 GLY B CA 1
ATOM 971 C C . GLY B 1 10 ? 11.586 -3.805 -2.895 1 94.81 10 GLY B C 1
ATOM 972 O O . GLY B 1 10 ? 11.133 -4.168 -3.984 1 94.81 10 GLY B O 1
ATOM 973 N N . ALA B 1 11 ? 12.82 -4.07 -2.539 1 96.94 11 ALA B N 1
ATOM 974 C CA . ALA B 1 11 ? 13.75 -4.715 -3.463 1 96.94 11 ALA B CA 1
ATOM 975 C C . ALA B 1 11 ? 13.266 -6.105 -3.855 1 96.94 11 ALA B C 1
ATOM 977 O O . ALA B 1 11 ? 13.344 -6.492 -5.023 1 96.94 11 ALA B O 1
ATOM 978 N N . CYS B 1 12 ? 12.695 -6.836 -2.898 1 97.31 12 CYS B N 1
ATOM 979 C CA . CYS B 1 12 ? 12.242 -8.188 -3.189 1 97.31 12 CYS B CA 1
ATOM 980 C C . CYS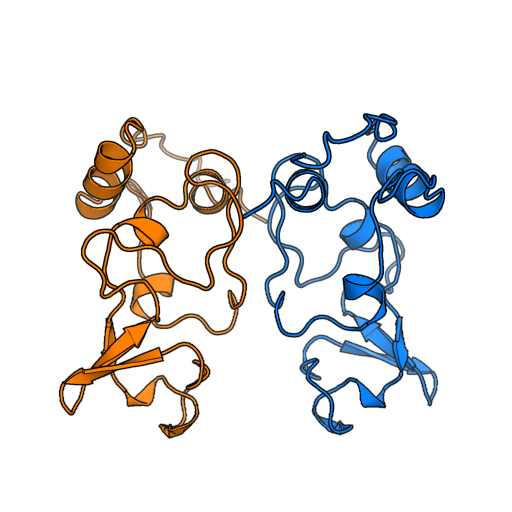 B 1 12 ? 11.109 -8.18 -4.211 1 97.31 12 CYS B C 1
ATOM 982 O O . CYS B 1 12 ? 11.016 -9.078 -5.047 1 97.31 12 CYS B O 1
ATOM 984 N N . CYS B 1 13 ? 10.258 -7.211 -4.211 1 97.31 13 CYS B N 1
ATOM 985 C CA . CYS B 1 13 ? 9.102 -7.102 -5.098 1 97.31 13 CYS B CA 1
ATOM 986 C C . CYS B 1 13 ? 9.539 -6.766 -6.52 1 97.31 13 CYS B C 1
ATOM 988 O O . CYS B 1 13 ? 8.75 -6.906 -7.461 1 97.31 13 CYS B O 1
ATOM 990 N N . ALA B 1 14 ? 10.742 -6.352 -6.684 1 97.81 14 ALA B N 1
ATOM 991 C CA . ALA B 1 14 ? 11.266 -5.988 -8 1 97.81 14 ALA B CA 1
ATOM 992 C C . ALA B 1 14 ? 12.438 -6.879 -8.383 1 97.81 14 ALA B C 1
ATOM 994 O O . ALA B 1 14 ? 13.219 -6.535 -9.273 1 97.81 14 ALA B O 1
ATOM 995 N N . TYR B 1 15 ? 12.641 -7.93 -7.695 1 98.06 15 TYR B N 1
ATOM 996 C CA . TYR B 1 15 ? 13.797 -8.781 -7.945 1 98.06 15 TYR B CA 1
ATOM 997 C C . TYR B 1 15 ? 13.375 -10.234 -8.156 1 98.06 15 TYR B C 1
ATOM 999 O O . TYR B 1 15 ? 13.891 -10.914 -9.047 1 98.06 15 TYR B O 1
ATOM 1007 N N . PHE B 1 16 ? 12.438 -10.742 -7.402 1 98.06 16 PHE B N 1
ATOM 1008 C CA . PHE B 1 16 ? 12.086 -12.156 -7.461 1 98.06 16 PHE B CA 1
ATOM 1009 C C . PHE B 1 16 ? 10.805 -12.367 -8.258 1 98.06 16 PHE B C 1
ATOM 1011 O O . PHE B 1 16 ? 9.938 -11.492 -8.289 1 98.06 16 PHE B O 1
ATOM 1018 N N . ARG B 1 17 ? 10.727 -13.523 -8.875 1 98.38 17 ARG B N 1
ATOM 1019 C CA . ARG B 1 17 ? 9.438 -14.008 -9.352 1 98.38 17 ARG B CA 1
ATOM 1020 C C . ARG B 1 17 ? 8.562 -14.477 -8.195 1 98.38 17 ARG B C 1
ATOM 1022 O O . ARG B 1 17 ? 9.016 -15.242 -7.336 1 98.38 17 ARG B O 1
ATOM 1029 N N . VAL B 1 18 ? 7.367 -14.016 -8.156 1 98.44 18 VAL B N 1
ATOM 1030 C CA . VAL B 1 18 ? 6.434 -14.414 -7.113 1 98.44 18 VAL B CA 1
ATOM 1031 C C . VAL B 1 18 ? 5.488 -15.492 -7.648 1 98.44 18 VAL B C 1
ATOM 1033 O O . VAL B 1 18 ? 4.473 -15.18 -8.273 1 98.44 18 VAL B O 1
ATOM 1036 N N . SER B 1 19 ? 5.805 -16.688 -7.371 1 98.44 19 SER B N 1
ATOM 1037 C CA . SER B 1 19 ? 5 -17.828 -7.801 1 98.44 19 SER B CA 1
ATOM 1038 C C . SER B 1 19 ? 4.27 -18.453 -6.621 1 98.44 19 SER B C 1
ATOM 1040 O O . SER B 1 19 ? 4.762 -18.438 -5.492 1 98.44 19 SER B O 1
ATOM 1042 N N . PHE B 1 20 ? 3.162 -19.016 -6.914 1 98.69 20 PHE B N 1
ATOM 1043 C CA . PHE B 1 20 ? 2.342 -19.594 -5.855 1 98.69 20 PHE B CA 1
ATOM 1044 C C . PHE B 1 20 ? 1.335 -20.594 -6.43 1 98.69 20 PHE B C 1
ATOM 1046 O O . PHE B 1 20 ? 1.154 -20.656 -7.648 1 98.69 20 PHE B O 1
ATOM 1053 N N . TYR B 1 21 ? 0.754 -21.391 -5.555 1 98.44 21 TYR B N 1
ATOM 1054 C CA . TYR B 1 21 ? -0.256 -22.359 -5.945 1 98.44 21 TYR B CA 1
ATOM 1055 C C . TYR B 1 21 ? -1.506 -21.672 -6.48 1 98.44 21 TYR B C 1
ATOM 1057 O O . TYR B 1 21 ? -2.016 -20.734 -5.859 1 98.44 21 TYR B O 1
ATOM 1065 N N . TRP B 1 22 ? -2.039 -22.188 -7.621 1 97.38 22 TRP B N 1
ATOM 1066 C CA . TRP B 1 22 ? -3.121 -21.531 -8.344 1 97.38 22 TRP B CA 1
ATOM 1067 C C . TRP B 1 22 ? -4.355 -21.391 -7.461 1 97.38 22 TRP B C 1
ATOM 1069 O O . TRP B 1 22 ? -5.16 -20.469 -7.648 1 97.38 22 TRP B O 1
ATOM 1079 N N . ALA B 1 23 ? -4.48 -22.125 -6.473 1 98.19 23 ALA B N 1
ATOM 1080 C CA . ALA B 1 23 ? -5.672 -22.125 -5.629 1 98.19 23 ALA B CA 1
ATOM 1081 C C . ALA B 1 23 ? -5.703 -20.906 -4.727 1 98.19 23 ALA B C 1
ATOM 1083 O O . ALA B 1 23 ? -6.73 -20.609 -4.109 1 98.19 23 ALA B O 1
ATOM 1084 N N . GLU B 1 24 ? -4.648 -20.078 -4.652 1 98.25 24 GLU B N 1
ATOM 1085 C CA . GLU B 1 24 ? -4.645 -18.828 -3.9 1 98.25 24 GLU B CA 1
ATOM 1086 C C . GLU B 1 24 ? -5.375 -17.734 -4.664 1 98.25 24 GLU B C 1
ATOM 1088 O O . GLU B 1 24 ? -5.707 -16.688 -4.094 1 98.25 24 GLU B O 1
ATOM 1093 N N . MET B 1 25 ? -5.621 -18.016 -5.941 1 98.44 25 MET B N 1
ATOM 1094 C CA . MET B 1 25 ? -6.379 -17.062 -6.746 1 98.44 25 MET B CA 1
ATOM 1095 C C . MET B 1 25 ? -7.871 -17.156 -6.438 1 98.44 25 MET B C 1
ATOM 1097 O O . MET B 1 25 ? -8.344 -18.172 -5.934 1 98.44 25 MET B O 1
ATOM 1101 N N . LYS B 1 26 ? -8.516 -16.031 -6.742 1 96.69 26 LYS B N 1
ATOM 1102 C CA . LYS B 1 26 ? -9.953 -16 -6.488 1 96.69 26 LYS B CA 1
ATOM 1103 C C . LYS B 1 26 ? -10.664 -17.156 -7.203 1 96.69 26 LYS B C 1
ATOM 1105 O O . LYS B 1 26 ? -11.57 -17.781 -6.641 1 96.69 26 LYS B O 1
ATOM 1110 N N . SER B 1 27 ? -10.273 -17.484 -8.461 1 96.88 27 SER B N 1
ATOM 1111 C CA . SER B 1 27 ? -10.883 -18.562 -9.234 1 96.88 27 SER B CA 1
ATOM 1112 C C . SER B 1 27 ? -10.688 -19.906 -8.547 1 96.88 27 SER B C 1
ATOM 1114 O O . SER B 1 27 ? -11.453 -20.844 -8.789 1 96.88 27 SER B O 1
ATOM 1116 N N . GLY B 1 28 ? -9.703 -20.031 -7.738 1 97.06 28 GLY B N 1
ATOM 1117 C CA . GLY B 1 28 ? -9.43 -21.25 -7.004 1 97.06 28 GLY B CA 1
ATOM 1118 C C . GLY B 1 28 ? -9.953 -21.219 -5.578 1 97.06 28 GLY B C 1
ATOM 1119 O O . GLY B 1 28 ? -9.695 -22.141 -4.797 1 97.06 28 GLY B O 1
ATOM 1120 N N . GLY B 1 29 ? -10.625 -20.172 -5.191 1 96.75 29 GLY B N 1
ATOM 1121 C CA . GLY B 1 29 ? -11.18 -20.047 -3.852 1 96.75 29 GLY B CA 1
ATOM 1122 C C . GLY B 1 29 ? -10.344 -19.172 -2.938 1 96.75 29 GLY B C 1
ATOM 1123 O O . GLY B 1 29 ? -10.664 -19.016 -1.76 1 96.75 29 GLY B O 1
ATOM 1124 N N . GLY B 1 30 ? -9.242 -18.594 -3.434 1 97.38 30 GLY B N 1
ATOM 1125 C CA . GLY B 1 30 ? -8.375 -17.734 -2.646 1 97.38 30 GLY B CA 1
ATOM 1126 C C . GLY B 1 30 ? -8.734 -16.266 -2.748 1 97.38 30 GLY B C 1
ATOM 1127 O O . GLY B 1 30 ? -9.906 -15.922 -2.955 1 97.38 30 GLY B O 1
ATOM 1128 N N . VAL B 1 31 ? -7.734 -15.438 -2.5 1 95.69 31 VAL B N 1
ATOM 1129 C CA . VAL B 1 31 ? -8.062 -14.023 -2.395 1 95.69 31 VAL B CA 1
ATOM 1130 C C . VAL B 1 31 ? -7.324 -13.234 -3.477 1 95.69 31 VAL B C 1
ATOM 1132 O O . VAL B 1 31 ? -7.672 -12.094 -3.773 1 95.69 31 VAL B O 1
ATOM 1135 N N . VAL B 1 32 ? -6.312 -13.82 -4.117 1 98.19 32 VAL B N 1
ATOM 1136 C CA . VAL B 1 32 ? -5.504 -13.125 -5.109 1 98.19 32 VAL B CA 1
ATOM 1137 C C . VAL B 1 32 ? -6.309 -12.93 -6.391 1 98.19 32 VAL B C 1
ATOM 1139 O O . VAL B 1 32 ? -6.746 -13.906 -7.008 1 98.19 32 VAL B O 1
ATOM 1142 N N . PRO B 1 33 ? -6.5 -11.688 -6.781 1 97.38 33 PRO B N 1
ATOM 1143 C CA . PRO B 1 33 ? -7.27 -11.492 -8.016 1 97.38 33 PRO B CA 1
ATOM 1144 C C . PRO B 1 33 ? -6.602 -12.117 -9.234 1 97.38 33 PRO B C 1
ATOM 1146 O O . PRO B 1 33 ? -5.398 -11.938 -9.438 1 97.38 33 PRO B O 1
ATOM 1149 N N . ASP B 1 34 ? -7.371 -12.758 -10.039 1 98.25 34 ASP B N 1
ATOM 1150 C CA . ASP B 1 34 ? -6.863 -13.492 -11.195 1 98.25 34 ASP B CA 1
ATOM 1151 C C . ASP B 1 34 ? -6.195 -12.547 -12.195 1 98.25 34 ASP B C 1
ATOM 1153 O O . ASP B 1 34 ? -5.191 -12.898 -12.812 1 98.25 34 ASP B O 1
ATOM 1157 N N . GLU B 1 35 ? -6.77 -11.344 -12.344 1 97.69 35 GLU B N 1
ATOM 1158 C CA . GLU B 1 35 ? -6.336 -10.422 -13.391 1 97.69 35 GLU B CA 1
ATOM 1159 C C . GLU B 1 35 ? -4.91 -9.93 -13.133 1 97.69 35 GLU B C 1
ATOM 1161 O O . GLU B 1 35 ? -4.27 -9.383 -14.031 1 97.69 35 GLU B O 1
ATOM 1166 N N . PHE B 1 36 ? -4.348 -10.188 -11.977 1 98.25 36 PHE B N 1
ATOM 1167 C CA . PHE B 1 36 ? -3.008 -9.711 -11.648 1 98.25 36 PHE B CA 1
ATOM 1168 C C . PHE B 1 36 ? -1.993 -10.844 -11.758 1 98.25 36 PHE B C 1
ATOM 1170 O O . PHE B 1 36 ? -0.818 -10.664 -11.43 1 98.25 36 PHE B O 1
ATOM 1177 N N . THR B 1 37 ? -2.395 -11.984 -12.258 1 98.69 37 THR B N 1
ATOM 1178 C CA . THR B 1 37 ? -1.551 -13.18 -12.289 1 98.69 37 THR B CA 1
ATOM 1179 C C . THR B 1 37 ? -1.495 -13.758 -13.703 1 98.69 37 THR B C 1
ATOM 1181 O O . THR B 1 37 ? -2.271 -13.367 -14.57 1 98.69 37 THR B O 1
ATOM 1184 N N . GLU B 1 38 ? -0.527 -14.547 -13.969 1 98.38 38 GLU B N 1
ATOM 1185 C CA . GLU B 1 38 ? -0.429 -15.344 -15.188 1 98.38 38 GLU B CA 1
ATOM 1186 C C . GLU B 1 38 ? 0.026 -16.766 -14.875 1 98.38 38 GLU B C 1
ATOM 1188 O O . GLU B 1 38 ? 0.711 -17 -13.883 1 98.38 38 GLU B O 1
ATOM 1193 N N . PRO B 1 39 ? -0.441 -17.688 -15.742 1 97.88 39 PRO B N 1
ATOM 1194 C CA . PRO B 1 39 ? -0.058 -19.078 -15.492 1 97.88 39 PRO B CA 1
ATOM 1195 C C . PRO B 1 39 ? 1.434 -19.328 -15.711 1 97.88 39 PRO B C 1
ATOM 1197 O O . PRO B 1 39 ? 2.037 -18.734 -16.609 1 97.88 39 PRO B O 1
ATOM 1200 N N . LEU B 1 40 ? 2.039 -20.094 -14.836 1 98 40 LEU B N 1
ATOM 1201 C CA . LEU B 1 40 ? 3.445 -20.484 -14.938 1 98 40 LEU B CA 1
ATOM 1202 C C . LEU B 1 40 ? 3.586 -21.953 -15.281 1 98 40 LEU B C 1
ATOM 1204 O O . LEU B 1 40 ? 4.305 -22.312 -16.219 1 98 40 LEU B O 1
ATOM 1208 N N . THR B 1 41 ? 2.998 -22.844 -14.57 1 97.56 41 THR B N 1
ATOM 1209 C CA . THR B 1 41 ? 2.807 -24.266 -14.812 1 97.56 41 THR B CA 1
ATOM 1210 C C . THR B 1 41 ? 1.35 -24.672 -14.586 1 97.56 41 THR B C 1
ATOM 1212 O O . THR B 1 41 ? 0.524 -23.828 -14.211 1 97.56 41 THR B O 1
ATOM 1215 N N . PRO B 1 42 ? 0.968 -25.891 -14.805 1 96.56 42 PRO B N 1
ATOM 1216 C CA . PRO B 1 42 ? -0.42 -26.297 -14.57 1 96.56 42 PRO B CA 1
ATOM 1217 C C . PRO B 1 42 ? -0.864 -26.078 -13.125 1 96.56 42 PRO B C 1
ATOM 1219 O O . PRO B 1 42 ? -2.057 -25.891 -12.867 1 96.56 42 PRO B O 1
ATOM 1222 N N . PHE B 1 43 ? 0.041 -26.016 -12.219 1 97.5 43 PHE B N 1
ATOM 1223 C CA . PHE B 1 43 ? -0.355 -25.922 -10.82 1 97.5 43 PHE B CA 1
ATOM 1224 C C . PHE B 1 43 ? 0.125 -24.609 -10.203 1 97.5 43 PHE B C 1
ATOM 1226 O O . PHE B 1 43 ? -0.239 -24.281 -9.07 1 97.5 43 PHE B O 1
ATOM 1233 N N . LEU B 1 44 ? 0.948 -23.875 -10.922 1 98.12 44 LEU B N 1
ATOM 1234 C CA . LEU B 1 44 ? 1.523 -22.672 -10.359 1 98.12 44 LEU B CA 1
ATOM 1235 C C . LEU B 1 44 ? 1.158 -21.453 -11.211 1 98.12 44 LEU B C 1
ATOM 1237 O O . LEU B 1 44 ? 1.111 -21.531 -12.438 1 98.12 44 LEU B O 1
ATOM 1241 N N . SER B 1 45 ? 0.898 -20.375 -10.516 1 98.62 45 SER B N 1
ATOM 1242 C CA . SER B 1 45 ? 0.776 -19.047 -11.109 1 98.62 45 SER B CA 1
ATOM 1243 C C . SER B 1 45 ? 1.825 -18.094 -10.547 1 98.62 45 SER B C 1
ATOM 1245 O O . SER B 1 45 ? 2.52 -18.422 -9.586 1 98.62 45 SER B O 1
ATOM 1247 N N . CYS B 1 46 ? 1.963 -16.984 -11.211 1 98.75 46 CYS B N 1
ATOM 1248 C CA . CYS B 1 46 ? 2.859 -15.961 -10.688 1 98.75 46 CYS B CA 1
ATOM 1249 C C . CYS B 1 46 ? 2.283 -14.57 -10.906 1 98.75 46 CYS B C 1
ATOM 1251 O O . CYS B 1 46 ? 1.388 -14.383 -11.727 1 98.75 46 CYS B O 1
ATOM 1253 N N . MET B 1 47 ? 2.725 -13.68 -10.047 1 98.75 47 MET B N 1
ATOM 1254 C CA . MET B 1 47 ? 2.295 -12.297 -10.219 1 98.75 47 MET B CA 1
ATOM 1255 C C . MET B 1 47 ? 2.812 -11.719 -11.531 1 98.75 47 MET B C 1
ATOM 1257 O O . MET B 1 47 ? 3.977 -11.922 -11.883 1 98.75 47 MET B O 1
ATOM 1261 N N . LYS B 1 48 ? 1.875 -10.961 -12.242 1 98.69 48 LYS B N 1
ATOM 1262 C CA . LYS B 1 48 ? 2.297 -10.328 -13.484 1 98.69 48 LYS B CA 1
ATOM 1263 C C . LYS B 1 48 ? 3.449 -9.352 -13.25 1 98.69 48 LYS B C 1
ATOM 1265 O O . LYS B 1 48 ? 3.457 -8.625 -12.25 1 98.69 48 LYS B O 1
ATOM 1270 N N . GLY B 1 49 ? 4.406 -9.289 -14.219 1 98.56 49 GLY B N 1
ATOM 1271 C CA . GLY B 1 49 ? 5.582 -8.438 -14.125 1 98.56 49 GLY B CA 1
ATOM 1272 C C . GLY B 1 49 ? 6.77 -9.133 -13.484 1 98.56 49 GLY B C 1
ATOM 1273 O O . GLY B 1 49 ? 7.914 -8.727 -13.688 1 98.56 49 GLY B O 1
ATOM 1274 N N . THR B 1 50 ? 6.531 -10.211 -12.719 1 98.5 50 THR B N 1
ATOM 1275 C CA . THR B 1 50 ? 7.605 -10.844 -11.953 1 98.5 50 THR B CA 1
ATOM 1276 C C . THR B 1 50 ? 8.234 -11.984 -12.75 1 98.5 50 THR B C 1
ATOM 1278 O O . THR B 1 50 ? 9.273 -12.523 -12.359 1 98.5 50 THR B O 1
ATOM 1281 N N . ASN B 1 51 ? 7.602 -12.336 -13.852 1 98.12 51 ASN B N 1
ATOM 1282 C CA . ASN B 1 51 ? 8.109 -13.406 -14.695 1 98.12 51 ASN B CA 1
ATOM 1283 C C . ASN B 1 51 ? 8.891 -12.859 -15.891 1 98.12 51 ASN B C 1
ATOM 1285 O O . ASN B 1 51 ? 8.922 -13.469 -16.953 1 98.12 51 ASN B O 1
ATOM 1289 N N . GLU B 1 52 ? 9.5 -11.773 -15.766 1 97.25 52 GLU B N 1
ATOM 1290 C CA . GLU B 1 52 ? 10.305 -11.109 -16.781 1 97.25 52 GLU B CA 1
ATOM 1291 C C . GLU B 1 52 ? 11.797 -11.195 -16.453 1 97.25 52 GLU B C 1
ATOM 1293 O O . GLU B 1 52 ? 12.164 -11.594 -15.344 1 97.25 52 GLU B O 1
ATOM 1298 N N . LYS B 1 53 ? 12.672 -10.891 -17.406 1 96.06 53 LYS B N 1
ATOM 1299 C CA . LYS B 1 53 ? 14.117 -10.875 -17.203 1 96.06 53 LYS B CA 1
ATOM 1300 C C . LYS B 1 53 ? 14.5 -9.945 -16.047 1 96.06 53 LYS B C 1
ATOM 1302 O O . LYS B 1 53 ? 15.359 -10.273 -15.242 1 96.06 53 LYS B O 1
ATOM 1307 N N . GLN B 1 54 ? 13.914 -8.805 -16.047 1 96.25 54 GLN B N 1
ATOM 1308 C CA . GLN B 1 54 ? 14.016 -7.867 -14.938 1 96.25 54 GLN B CA 1
ATOM 1309 C C . GLN B 1 54 ? 12.68 -7.719 -14.219 1 96.25 54 GLN B C 1
ATOM 1311 O O . GLN B 1 54 ? 11.867 -6.867 -14.586 1 96.25 54 GLN B O 1
ATOM 1316 N N . PRO B 1 55 ? 12.539 -8.492 -13.219 1 98 55 PRO B N 1
ATOM 1317 C CA . PRO B 1 55 ? 11.227 -8.562 -12.57 1 98 55 PRO B CA 1
ATOM 1318 C C . PRO B 1 55 ? 10.859 -7.266 -11.852 1 98 55 PRO B C 1
ATOM 1320 O O . PRO B 1 55 ? 11.727 -6.613 -11.258 1 98 55 PRO B O 1
ATOM 1323 N N . ARG B 1 56 ? 9.602 -6.938 -11.898 1 97.88 56 ARG B N 1
ATOM 1324 C CA . ARG B 1 56 ? 8.938 -5.926 -11.086 1 97.88 56 ARG B CA 1
ATOM 1325 C C . ARG B 1 56 ? 7.434 -6.172 -11.023 1 97.88 56 ARG B C 1
ATOM 1327 O O . ARG B 1 56 ? 6.738 -6.082 -12.039 1 97.88 56 ARG B O 1
ATOM 1334 N N . CYS B 1 57 ? 6.992 -6.457 -9.914 1 98.25 57 CYS B N 1
ATOM 1335 C CA . CYS B 1 57 ? 5.562 -6.715 -9.766 1 98.25 57 CYS B CA 1
ATOM 1336 C C . CYS B 1 57 ? 4.738 -5.527 -10.234 1 98.25 57 CYS B C 1
ATOM 1338 O O . CYS B 1 57 ? 5.031 -4.383 -9.883 1 98.25 57 CYS B O 1
ATOM 1340 N N . GLU B 1 58 ? 3.662 -5.762 -10.953 1 97.75 58 GLU B N 1
ATOM 1341 C CA . GLU B 1 58 ? 2.801 -4.703 -11.461 1 97.75 58 GLU B CA 1
ATOM 1342 C C . GLU B 1 58 ? 2.045 -4.016 -10.328 1 97.75 58 GLU B C 1
ATOM 1344 O O . GLU B 1 58 ? 1.517 -2.914 -10.508 1 97.75 58 GLU B O 1
ATOM 1349 N N . LYS B 1 59 ? 1.997 -4.648 -9.195 1 97.19 59 LYS B N 1
ATOM 1350 C CA . LYS B 1 59 ? 1.229 -4.098 -8.078 1 97.19 59 LYS B CA 1
ATOM 1351 C C . LYS B 1 59 ? 2.135 -3.361 -7.098 1 97.19 59 LYS B C 1
ATOM 1353 O O . LYS B 1 59 ? 1.67 -2.855 -6.074 1 97.19 59 LYS B O 1
ATOM 1358 N N . LEU B 1 60 ? 3.426 -3.334 -7.383 1 95.62 60 LEU B N 1
ATOM 1359 C CA . LEU B 1 60 ? 4.363 -2.516 -6.621 1 95.62 60 LEU B CA 1
ATOM 1360 C C . LEU B 1 60 ? 4.238 -1.045 -7.004 1 95.62 60 LEU B C 1
ATOM 1362 O O . LEU B 1 60 ? 4.375 -0.691 -8.18 1 95.62 60 LEU B O 1
ATOM 1366 N N . ILE B 1 61 ? 3.959 -0.216 -6.059 1 92.19 61 ILE B N 1
ATOM 1367 C CA . ILE B 1 61 ? 3.854 1.224 -6.27 1 92.19 61 ILE B CA 1
ATOM 1368 C C . ILE B 1 61 ? 5.035 1.931 -5.609 1 92.19 61 ILE B C 1
ATOM 1370 O O . ILE B 1 61 ? 5.492 1.524 -4.539 1 92.19 61 ILE B O 1
ATOM 1374 N N . GLY B 1 62 ? 5.508 2.973 -6.309 1 91.81 62 GLY B N 1
ATOM 1375 C CA . GLY B 1 62 ? 6.586 3.754 -5.727 1 91.81 62 GLY B CA 1
ATOM 1376 C C . GLY B 1 62 ? 7.949 3.393 -6.281 1 91.81 62 GLY B C 1
ATOM 1377 O O . GLY B 1 62 ? 8.047 2.68 -7.285 1 91.81 62 GLY B O 1
ATOM 1378 N N . GLU B 1 63 ? 8.992 3.912 -5.598 1 91.5 63 GLU B N 1
ATOM 1379 C CA . GLU B 1 63 ? 10.367 3.719 -6.051 1 91.5 63 GLU B CA 1
ATOM 1380 C C . GLU B 1 63 ? 11.156 2.85 -5.074 1 91.5 63 GLU B C 1
ATOM 1382 O O . GLU B 1 63 ? 11.234 3.158 -3.885 1 91.5 63 GLU B O 1
ATOM 1387 N N . VAL B 1 64 ? 11.688 1.794 -5.633 1 93.75 64 VAL B N 1
ATOM 1388 C CA . VAL B 1 64 ? 12.469 0.853 -4.836 1 93.75 64 VAL B CA 1
ATOM 1389 C C . VAL B 1 64 ? 13.594 1.595 -4.113 1 93.75 64 VAL B C 1
ATOM 1391 O O . VAL B 1 64 ? 14.281 2.422 -4.711 1 93.75 64 VAL B O 1
ATOM 1394 N N . GLY B 1 65 ? 13.766 1.382 -2.779 1 91.94 65 GLY B N 1
ATOM 1395 C CA . GLY B 1 65 ? 14.812 2.012 -1.987 1 91.94 65 GLY B CA 1
ATOM 1396 C C . GLY B 1 65 ? 14.391 3.35 -1.407 1 91.94 65 GLY B C 1
ATOM 1397 O O . GLY B 1 65 ? 15.164 3.986 -0.685 1 91.94 65 GLY B O 1
ATOM 1398 N N . GLU B 1 66 ? 13.234 3.844 -1.672 1 89.81 66 GLU B N 1
ATOM 1399 C CA . GLU B 1 66 ? 12.688 5.086 -1.135 1 89.81 66 GLU B CA 1
ATOM 1400 C C . GLU B 1 66 ? 11.383 4.84 -0.38 1 89.81 66 GLU B C 1
ATOM 1402 O O . GLU B 1 66 ? 11.398 4.641 0.836 1 89.81 66 GLU B O 1
ATOM 1407 N N . CYS B 1 67 ? 10.312 4.785 -1.047 1 89.81 67 CYS B N 1
ATOM 1408 C CA . CYS B 1 67 ? 8.992 4.449 -0.519 1 89.81 67 CYS B CA 1
ATOM 1409 C C . CYS B 1 67 ? 8.195 3.627 -1.526 1 89.81 67 CYS B C 1
ATOM 1411 O O . CYS B 1 67 ? 7.988 4.059 -2.66 1 89.81 67 CYS B O 1
ATOM 1413 N N . VAL B 1 68 ? 7.863 2.438 -1.073 1 92 68 VAL B N 1
ATOM 1414 C CA . VAL B 1 68 ? 7.086 1.57 -1.95 1 92 68 VAL B CA 1
ATOM 1415 C C . VAL B 1 68 ? 5.883 1.012 -1.189 1 92 68 VAL B C 1
ATOM 1417 O O . VAL B 1 68 ? 5.832 1.082 0.04 1 92 68 VAL B O 1
ATOM 1420 N N . SER B 1 69 ? 4.98 0.502 -2.008 1 91.56 69 SER B N 1
ATOM 1421 C CA . SER B 1 69 ? 3.822 -0.175 -1.434 1 91.56 69 SER B CA 1
ATOM 1422 C C . SER B 1 69 ? 3.209 -1.156 -2.428 1 91.56 69 SER B C 1
ATOM 1424 O O . SER B 1 69 ? 3.447 -1.059 -3.633 1 91.56 69 SER B O 1
ATOM 1426 N N . CYS B 1 70 ? 2.479 -2.053 -1.841 1 94.69 70 CYS B N 1
ATOM 1427 C CA . CYS B 1 70 ? 1.714 -2.988 -2.658 1 94.69 70 CYS B CA 1
ATOM 1428 C C . CYS B 1 70 ? 0.276 -2.512 -2.83 1 94.69 70 CYS B C 1
ATOM 1430 O O . CYS B 1 70 ? -0.423 -2.264 -1.847 1 94.69 70 CYS B O 1
ATOM 1432 N N . ALA B 1 71 ? -0.193 -2.486 -4.09 1 94.31 71 ALA B N 1
ATOM 1433 C CA . ALA B 1 71 ? -1.529 -1.978 -4.387 1 94.31 71 ALA B CA 1
ATOM 1434 C C . ALA B 1 71 ? -2.604 -2.963 -3.934 1 94.31 71 ALA B C 1
ATOM 1436 O O . ALA B 1 71 ? -3.783 -2.609 -3.852 1 94.31 71 ALA B O 1
ATOM 1437 N N . ILE B 1 72 ? -2.232 -4.191 -3.666 1 96.12 72 ILE B N 1
ATOM 1438 C CA . ILE B 1 72 ? -3.168 -5.215 -3.211 1 96.12 72 ILE B CA 1
ATOM 1439 C C . ILE B 1 72 ? -2.652 -5.848 -1.922 1 96.12 72 ILE B C 1
ATOM 1441 O O . ILE B 1 72 ? -2.643 -7.074 -1.784 1 96.12 72 ILE B O 1
ATOM 1445 N N . TYR B 1 73 ? -2.254 -5.047 -1.027 1 94.19 73 TYR B N 1
ATOM 1446 C CA . TYR B 1 73 ? -1.568 -5.504 0.177 1 94.19 73 TYR B CA 1
ATOM 1447 C C . TYR B 1 73 ? -2.414 -6.523 0.934 1 94.19 73 TYR B C 1
ATOM 1449 O O . TYR B 1 73 ? -1.898 -7.539 1.406 1 94.19 73 TYR B O 1
ATOM 1457 N N . GLU B 1 74 ? -3.658 -6.379 1.02 1 93.56 74 GLU B N 1
ATOM 1458 C CA . GLU B 1 74 ? -4.539 -7.27 1.766 1 93.56 74 GLU B CA 1
ATOM 1459 C C . GLU B 1 74 ? -4.809 -8.555 0.991 1 93.56 74 GLU B C 1
ATOM 1461 O O . GLU B 1 74 ? -5.324 -9.531 1.547 1 93.56 74 GLU B O 1
ATOM 1466 N N . GLN B 1 75 ? -4.48 -8.609 -0.278 1 96.12 75 GLN B N 1
ATOM 1467 C CA . GLN B 1 75 ? -4.797 -9.75 -1.137 1 96.12 75 GLN B CA 1
ATOM 1468 C C . GLN B 1 75 ? -3.527 -10.375 -1.701 1 96.12 75 GLN B C 1
ATOM 1470 O O . GLN B 1 75 ? -3.549 -10.961 -2.785 1 96.12 75 GLN B O 1
ATOM 1475 N N . ARG B 1 76 ? -2.445 -10.156 -1.058 1 95.19 76 ARG B N 1
ATOM 1476 C CA . ARG B 1 76 ? -1.165 -10.68 -1.526 1 95.19 76 ARG B CA 1
ATOM 1477 C C . ARG B 1 76 ? -1.114 -12.195 -1.402 1 95.19 76 ARG B C 1
ATOM 1479 O O . ARG B 1 76 ? -1.73 -12.773 -0.503 1 95.19 76 ARG B O 1
ATOM 1486 N N . PRO B 1 77 ? -0.348 -12.898 -2.312 1 98.06 77 PRO B N 1
ATOM 1487 C CA . PRO B 1 77 ? -0.157 -14.344 -2.168 1 98.06 77 PRO B CA 1
ATOM 1488 C C . PRO B 1 77 ? 0.768 -14.703 -1.008 1 98.06 77 PRO B C 1
ATOM 1490 O O . PRO B 1 77 ? 1.441 -13.828 -0.457 1 98.06 77 PRO B O 1
ATOM 1493 N N . SER B 1 78 ? 0.845 -15.938 -0.637 1 97.94 78 SER B N 1
ATOM 1494 C CA . SER B 1 78 ? 1.533 -16.422 0.555 1 97.94 78 SER B CA 1
ATOM 1495 C C . SER B 1 78 ? 3.031 -16.141 0.48 1 97.94 78 SER B C 1
ATOM 1497 O O . SER B 1 78 ? 3.646 -15.766 1.478 1 97.94 78 SER B O 1
ATOM 1499 N N . PRO B 1 79 ? 3.738 -16.25 -0.657 1 97.5 79 PRO B N 1
ATOM 1500 C CA . PRO B 1 79 ? 5.176 -15.961 -0.648 1 97.5 79 PRO B CA 1
ATOM 1501 C C . PRO B 1 79 ? 5.484 -14.523 -0.247 1 97.5 79 PRO B C 1
ATOM 1503 O O . PRO B 1 79 ? 6.496 -14.266 0.411 1 97.5 79 PRO B O 1
ATOM 1506 N N . CYS B 1 80 ? 4.617 -13.609 -0.67 1 96.56 80 CYS B N 1
ATOM 1507 C CA . CYS B 1 80 ? 4.801 -12.211 -0.31 1 96.56 80 CYS B CA 1
ATOM 1508 C C . CYS B 1 80 ? 4.578 -12 1.182 1 96.56 80 CYS B C 1
ATOM 1510 O O . CYS B 1 80 ? 5.312 -11.25 1.824 1 96.56 80 CYS B O 1
ATOM 1512 N N . ARG B 1 81 ? 3.584 -12.664 1.732 1 94.38 81 ARG B N 1
ATOM 1513 C CA . ARG B 1 81 ? 3.236 -12.516 3.143 1 94.38 81 ARG B CA 1
ATOM 1514 C C . ARG B 1 81 ? 4.289 -13.164 4.035 1 94.38 81 ARG B C 1
ATOM 1516 O O . ARG B 1 81 ? 4.559 -12.68 5.137 1 94.38 81 ARG B O 1
ATOM 1523 N N . GLU B 1 82 ? 4.898 -14.148 3.58 1 93.88 82 GLU B N 1
ATOM 1524 C CA . GLU B 1 82 ? 5.789 -14.961 4.398 1 93.88 82 GLU B CA 1
ATOM 1525 C C . GLU B 1 82 ? 7.238 -14.5 4.254 1 93.88 82 GLU B C 1
ATOM 1527 O O . GLU B 1 82 ? 8.109 -14.93 5.016 1 93.88 82 GLU B O 1
ATOM 1532 N N . PHE B 1 83 ? 7.492 -13.688 3.252 1 94.25 83 PHE B N 1
ATOM 1533 C CA . PHE B 1 83 ? 8.852 -13.203 3.059 1 94.25 83 PHE B CA 1
ATOM 1534 C C . PHE B 1 83 ? 9.258 -12.258 4.184 1 94.25 83 PHE B C 1
ATOM 1536 O O . PHE B 1 83 ? 8.641 -11.203 4.363 1 94.25 83 PHE B O 1
ATOM 1543 N N . GLU B 1 84 ? 10.336 -12.562 4.844 1 90.94 84 GLU B N 1
ATOM 1544 C CA . GLU B 1 84 ? 10.773 -11.773 5.988 1 90.94 84 GLU B CA 1
ATOM 1545 C C . GLU B 1 84 ? 12.031 -10.977 5.656 1 90.94 84 GLU B C 1
ATOM 1547 O O . GLU B 1 84 ? 12.93 -11.477 4.977 1 90.94 84 GLU B O 1
ATOM 1552 N N . GLN B 1 85 ? 12.016 -9.812 6.184 1 90.75 85 GLN B N 1
ATOM 1553 C CA . GLN B 1 85 ? 13.25 -9.039 6.086 1 90.75 85 GLN B CA 1
ATOM 1554 C C . GLN B 1 85 ? 14.398 -9.727 6.82 1 90.75 85 GLN B C 1
ATOM 1556 O O . GLN B 1 85 ? 14.172 -10.461 7.785 1 90.75 85 GLN B O 1
ATOM 1561 N N . SER B 1 86 ? 15.562 -9.406 6.402 1 91.94 86 SER B N 1
ATOM 1562 C CA . SER B 1 86 ? 16.719 -9.938 7.109 1 91.94 86 SER B CA 1
ATOM 1563 C C . SER B 1 86 ? 16.75 -9.461 8.555 1 91.94 86 SER B C 1
ATOM 1565 O O . SER B 1 86 ? 16.453 -8.297 8.836 1 91.94 86 SER B O 1
ATOM 1567 N N . TRP B 1 87 ? 16.984 -10.5 9.484 1 88.94 87 TRP B N 1
ATOM 1568 C CA . TRP B 1 87 ? 17.188 -10.305 10.914 1 88.94 87 TRP B CA 1
ATOM 1569 C C . TRP B 1 87 ? 15.859 -10.102 11.625 1 88.94 87 TRP B C 1
ATOM 1571 O O . TRP B 1 87 ? 15.828 -9.695 12.789 1 88.94 87 TRP B O 1
ATOM 1581 N N . ALA B 1 88 ? 14.875 -10.367 10.734 1 84.62 88 ALA B N 1
ATOM 1582 C CA . ALA B 1 88 ? 13.602 -10.492 11.438 1 84.62 88 ALA B CA 1
ATOM 1583 C C . ALA B 1 88 ? 13.656 -11.633 12.453 1 84.62 88 ALA B C 1
ATOM 1585 O O . ALA B 1 88 ? 14.055 -12.75 12.125 1 84.62 88 ALA B O 1
ATOM 1586 N N . ASN B 1 89 ? 13.438 -11.328 13.688 1 87 89 ASN B N 1
ATOM 1587 C CA . ASN B 1 89 ? 13.508 -12.312 14.766 1 87 89 ASN B CA 1
ATOM 1588 C C . ASN B 1 89 ? 14.922 -12.852 14.938 1 87 89 ASN B C 1
ATOM 1590 O O . ASN B 1 89 ? 15.109 -14.039 15.211 1 87 89 ASN B O 1
ATOM 1594 N N . GLY B 1 90 ? 15.891 -12.078 14.492 1 87.81 90 GLY B N 1
ATOM 1595 C CA . GLY B 1 90 ? 17.281 -12.398 14.734 1 87.81 90 GLY B CA 1
ATOM 1596 C C . GLY B 1 90 ? 17.859 -13.344 13.695 1 87.81 90 GLY B C 1
ATOM 1597 O O . GLY B 1 90 ? 18.953 -13.875 13.883 1 87.81 90 GLY B O 1
ATOM 1598 N N . VAL B 1 91 ? 17.188 -13.703 12.695 1 91.44 91 VAL B N 1
ATOM 1599 C CA . VAL B 1 91 ? 17.641 -14.664 11.703 1 91.44 91 VAL B CA 1
ATOM 1600 C C . VAL B 1 91 ? 17.953 -13.945 10.391 1 91.44 91 VAL B C 1
ATOM 1602 O O . VAL B 1 91 ? 17.141 -13.164 9.898 1 91.44 91 VAL B O 1
ATOM 1605 N N . LYS B 1 92 ? 19.078 -14.195 9.844 1 94.06 92 LYS B N 1
ATOM 1606 C CA . LYS B 1 92 ? 19.469 -13.633 8.555 1 94.06 92 LYS B CA 1
ATOM 1607 C C . LYS B 1 92 ? 18.641 -14.227 7.422 1 94.06 92 LYS B C 1
ATOM 1609 O O . LYS B 1 92 ? 18.406 -15.438 7.391 1 94.06 92 LYS B O 1
ATOM 1614 N N . ASN B 1 93 ? 18.219 -13.32 6.555 1 95.25 93 ASN B N 1
ATOM 1615 C CA . ASN B 1 93 ? 17.562 -13.742 5.324 1 95.25 93 ASN B CA 1
ATOM 1616 C C . ASN B 1 93 ? 18.406 -13.414 4.098 1 95.25 93 ASN B C 1
ATOM 1618 O O . ASN B 1 93 ? 18.422 -12.281 3.629 1 95.25 93 ASN B O 1
ATOM 1622 N N . GLU B 1 94 ? 19.031 -14.398 3.533 1 96.44 94 GLU B N 1
ATOM 1623 C CA . GLU B 1 94 ? 19.969 -14.211 2.422 1 96.44 94 GLU B CA 1
ATOM 1624 C C . GLU B 1 94 ? 19.234 -13.711 1.175 1 96.44 94 GLU B C 1
ATOM 1626 O O . GLU B 1 94 ? 19.812 -12.977 0.368 1 96.44 94 GLU B O 1
ATOM 1631 N N . ALA B 1 95 ? 18.078 -14.188 0.992 1 96.5 95 ALA B N 1
ATOM 1632 C CA . ALA B 1 95 ? 17.297 -13.742 -0.155 1 96.5 95 ALA B CA 1
ATOM 1633 C C . ALA B 1 95 ? 17.031 -12.242 -0.091 1 96.5 95 ALA B C 1
ATOM 1635 O O . ALA B 1 95 ? 17.125 -11.547 -1.103 1 96.5 95 ALA B O 1
ATOM 1636 N N . CYS B 1 96 ? 16.703 -11.773 1.082 1 96.44 96 CYS B N 1
ATOM 1637 C CA . CYS B 1 96 ? 16.516 -10.344 1.287 1 96.44 96 CYS B CA 1
ATOM 1638 C C . CYS B 1 96 ? 17.766 -9.562 0.938 1 96.44 96 CYS B C 1
ATOM 1640 O O . CYS B 1 96 ? 17.719 -8.578 0.2 1 96.44 96 CYS B O 1
ATOM 1642 N N . ASP B 1 97 ? 18.891 -10.023 1.365 1 96.06 97 ASP B N 1
ATOM 1643 C CA . ASP B 1 97 ? 20.156 -9.359 1.118 1 96.06 97 ASP B CA 1
ATOM 1644 C C . ASP B 1 97 ? 20.5 -9.359 -0.371 1 96.06 97 ASP B C 1
ATOM 1646 O O . ASP B 1 97 ? 21.016 -8.367 -0.893 1 96.06 97 ASP B O 1
ATOM 1650 N N . ARG B 1 98 ? 20.219 -10.422 -1 1 97.19 98 ARG B N 1
ATOM 1651 C CA . ARG B 1 98 ? 20.484 -10.531 -2.432 1 97.19 98 ARG B CA 1
ATOM 1652 C C . ARG B 1 98 ? 19.641 -9.539 -3.223 1 97.19 98 ARG B C 1
ATOM 1654 O O . ARG B 1 98 ? 20.141 -8.883 -4.141 1 97.19 98 ARG B O 1
ATOM 1661 N N . ALA B 1 99 ? 18.375 -9.477 -2.871 1 97.38 99 ALA B N 1
ATOM 1662 C CA . ALA B 1 99 ? 17.5 -8.531 -3.545 1 97.38 99 ALA B CA 1
ATOM 1663 C C . ALA B 1 99 ? 17.984 -7.098 -3.371 1 97.38 99 ALA B C 1
ATOM 1665 O O . ALA B 1 99 ? 18.031 -6.328 -4.336 1 97.38 99 ALA B O 1
ATOM 1666 N N . ARG B 1 100 ? 18.375 -6.766 -2.191 1 96.88 100 ARG B N 1
ATOM 1667 C CA . ARG B 1 100 ? 18.859 -5.422 -1.917 1 96.88 100 ARG B CA 1
ATOM 1668 C C . ARG B 1 100 ? 20.141 -5.133 -2.701 1 96.88 100 ARG B C 1
ATOM 1670 O O . ARG B 1 100 ? 20.297 -4.051 -3.264 1 96.88 100 ARG B O 1
ATOM 1677 N N . ALA B 1 101 ? 21.016 -6.07 -2.75 1 97.5 101 ALA B N 1
ATOM 1678 C CA . ALA B 1 101 ? 22.281 -5.914 -3.473 1 97.5 101 ALA B CA 1
ATOM 1679 C C . ALA B 1 101 ? 22.031 -5.602 -4.945 1 97.5 101 ALA B C 1
ATOM 1681 O O . ALA B 1 101 ? 22.75 -4.812 -5.555 1 97.5 101 ALA B O 1
ATOM 1682 N N . ALA B 1 102 ? 21.031 -6.211 -5.453 1 97.25 102 ALA B N 1
ATOM 1683 C CA . ALA B 1 102 ? 20.703 -6.02 -6.867 1 97.25 102 ALA B CA 1
ATOM 1684 C C . ALA B 1 102 ? 20.359 -4.562 -7.156 1 97.25 102 ALA B C 1
ATOM 1686 O O . ALA B 1 102 ? 20.422 -4.121 -8.305 1 97.25 102 ALA B O 1
ATOM 1687 N N . PHE B 1 103 ? 19.984 -3.828 -6.164 1 96.88 103 PHE B N 1
ATOM 1688 C CA . PHE B 1 103 ? 19.625 -2.43 -6.344 1 96.88 103 PHE B CA 1
ATOM 1689 C C . PHE B 1 103 ? 20.641 -1.508 -5.691 1 96.88 103 PHE B C 1
ATOM 1691 O O . PHE B 1 103 ? 20.359 -0.332 -5.449 1 96.88 103 PHE B O 1
ATOM 1698 N N . GLY B 1 104 ? 21.75 -2.109 -5.312 1 96.75 104 GLY B N 1
ATOM 1699 C CA . GLY B 1 104 ? 22.828 -1.314 -4.738 1 96.75 104 GLY B CA 1
ATOM 1700 C C . GLY B 1 104 ? 22.547 -0.891 -3.307 1 96.75 104 GLY B C 1
ATOM 1701 O O . GLY B 1 104 ? 23.141 0.072 -2.814 1 96.75 104 GLY B O 1
ATOM 1702 N N . LEU B 1 105 ? 21.688 -1.504 -2.66 1 95.25 105 LEU B N 1
ATOM 1703 C CA . LEU B 1 105 ? 21.359 -1.2 -1.271 1 95.25 105 LEU B CA 1
ATOM 1704 C C . LEU B 1 105 ? 22.156 -2.074 -0.318 1 95.25 105 LEU B C 1
ATOM 1706 O O . LEU B 1 105 ? 22.391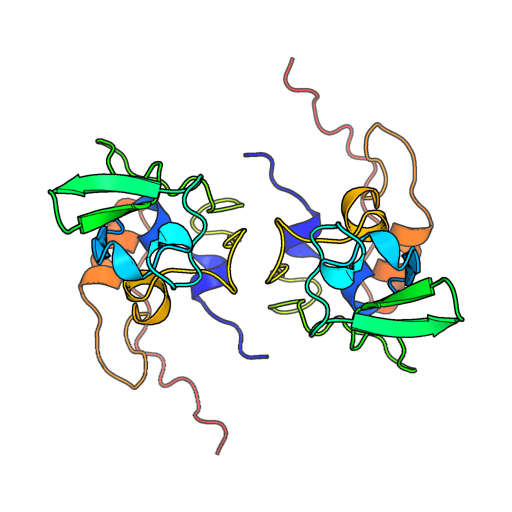 -3.254 -0.595 1 95.25 105 LEU B O 1
ATOM 1710 N N . PRO B 1 106 ? 22.562 -1.536 0.826 1 94 106 PRO B N 1
ATOM 1711 C CA . PRO B 1 106 ? 23.281 -2.367 1.795 1 94 106 PRO B CA 1
ATOM 1712 C C . PRO B 1 106 ? 22.375 -3.383 2.488 1 94 106 PRO B C 1
ATOM 1714 O O . PRO B 1 106 ? 21.156 -3.186 2.559 1 94 106 PRO B O 1
ATOM 1717 N N . PRO B 1 107 ? 23.047 -4.477 2.986 1 92.5 107 PRO B N 1
ATOM 1718 C CA . PRO B 1 107 ? 22.234 -5.383 3.809 1 92.5 107 PRO B CA 1
ATOM 1719 C C . PRO B 1 107 ? 21.656 -4.703 5.043 1 92.5 107 PRO B C 1
ATOM 1721 O O . PRO B 1 107 ? 22.188 -3.691 5.504 1 92.5 107 PRO B O 1
ATOM 1724 N N . LEU B 1 108 ? 20.516 -5.312 5.469 1 89.44 108 LEU B N 1
ATOM 1725 C CA . LEU B 1 108 ? 19.938 -4.777 6.703 1 89.44 108 LEU B CA 1
ATOM 1726 C C . LEU B 1 108 ? 20.828 -5.113 7.898 1 89.44 108 LEU B C 1
ATOM 1728 O O . LEU B 1 108 ? 21.375 -6.211 7.977 1 89.44 108 LEU B O 1
ATOM 1732 N N . PRO B 1 109 ? 20.953 -4.113 8.727 1 84.56 109 PRO B N 1
ATOM 1733 C CA . PRO B 1 109 ? 21.766 -4.391 9.906 1 84.56 109 PRO B CA 1
ATOM 1734 C C . PRO B 1 109 ? 21.062 -5.293 10.914 1 84.56 109 PRO B C 1
ATOM 1736 O O . PRO B 1 109 ? 19.828 -5.387 10.914 1 84.56 109 PRO B O 1
ATOM 1739 N N . ASN B 1 110 ? 21.781 -6.094 11.586 1 76.31 110 ASN B N 1
ATOM 1740 C CA . ASN B 1 110 ? 21.25 -6.902 12.672 1 76.31 110 ASN B CA 1
ATOM 1741 C C . ASN B 1 110 ? 20.781 -6.043 13.844 1 76.31 110 ASN B C 1
ATOM 1743 O O . ASN B 1 110 ? 21.562 -5.762 14.75 1 76.31 110 ASN B O 1
ATOM 1747 N N . ILE B 1 111 ? 20.094 -5.07 13.586 1 61.78 111 ILE B N 1
ATOM 1748 C CA . ILE B 1 111 ? 19.734 -4.254 14.734 1 61.78 111 ILE B CA 1
ATOM 1749 C C . ILE B 1 111 ? 18.703 -4.996 15.594 1 61.78 111 ILE B C 1
ATOM 1751 O O . ILE B 1 111 ? 17.734 -5.551 15.07 1 61.78 111 ILE B O 1
ATOM 1755 N N . SER B 1 112 ? 19.031 -5.625 16.703 1 52.78 112 SER B N 1
ATOM 1756 C CA . SER B 1 112 ? 18.078 -6.113 17.703 1 52.78 112 SER B CA 1
ATOM 1757 C C . SER B 1 112 ? 16.891 -5.18 17.828 1 52.78 112 SER B C 1
ATOM 1759 O O . SER B 1 112 ? 17.031 -4.027 18.234 1 52.78 112 SER B O 1
ATOM 1761 N N . LEU B 1 113 ? 16.125 -5.027 16.859 1 48 113 LEU B N 1
ATOM 1762 C CA . LEU B 1 113 ? 14.977 -4.168 17.109 1 48 113 LEU B CA 1
ATOM 1763 C C . LEU B 1 113 ? 14.469 -4.34 18.531 1 48 113 LEU B C 1
ATOM 1765 O O . LEU B 1 113 ? 14.352 -5.469 19.016 1 48 113 LEU B O 1
ATOM 1769 N N . PRO B 1 114 ? 14.641 -3.357 19.391 1 40.47 114 PRO B N 1
ATOM 1770 C CA . PRO B 1 114 ? 14.18 -3.564 20.766 1 40.47 114 PRO B CA 1
ATOM 1771 C C . PRO B 1 114 ? 12.758 -4.125 20.844 1 40.47 114 PRO B C 1
ATOM 1773 O O . PRO B 1 114 ? 11.922 -3.799 20 1 40.47 114 PRO B O 1
ATOM 1776 N N . HIS B 1 115 ? 12.609 -5.469 21.078 1 38.5 115 HIS B N 1
ATOM 1777 C CA . HIS B 1 115 ? 11.305 -5.926 21.531 1 38.5 115 HIS B CA 1
ATOM 1778 C C . HIS B 1 115 ? 10.68 -4.926 22.5 1 38.5 115 HIS B C 1
ATOM 1780 O O . HIS B 1 115 ? 11.32 -4.496 23.453 1 38.5 115 HIS B O 1
ATOM 1786 N N . SER B 1 116 ? 9.836 -4.031 22.047 1 30.5 116 SER B N 1
ATOM 1787 C CA . SER B 1 116 ? 9.203 -3.277 23.125 1 30.5 116 SER B CA 1
ATOM 1788 C C . SER B 1 116 ? 8.977 -4.152 24.359 1 30.5 116 SER B C 1
ATOM 1790 O O . SER B 1 116 ? 8.32 -5.191 24.266 1 30.5 116 SER B O 1
ATOM 1792 N N . ALA B 1 117 ? 9.93 -4.133 25.297 1 26.47 117 ALA B N 1
ATOM 1793 C CA . ALA B 1 117 ? 9.562 -4.605 26.625 1 26.47 117 ALA B CA 1
ATOM 1794 C C . ALA B 1 117 ? 8.328 -3.877 27.156 1 26.47 117 ALA B C 1
ATOM 1796 O O . ALA B 1 117 ? 8.164 -2.676 26.922 1 26.47 117 ALA B O 1
#

Solvent-accessible surface area (backbone atoms only — not comparable to full-atom values): 13027 Å² total; per-residue (Å²): 119,74,83,54,70,59,38,37,25,40,31,56,54,40,52,42,62,52,60,44,59,45,48,46,22,41,92,51,73,34,63,21,61,56,91,53,42,43,81,73,49,100,60,30,23,26,41,38,45,12,83,46,98,76,15,34,34,72,48,58,40,56,44,71,64,57,40,26,40,46,35,45,50,80,36,58,55,66,65,69,72,67,59,59,58,42,28,55,92,76,39,82,29,67,66,44,37,51,24,24,45,75,72,74,38,75,66,72,65,79,58,77,66,76,64,86,124,121,74,84,54,69,59,39,37,25,39,33,56,55,41,53,43,63,51,60,43,58,47,48,45,22,41,92,52,73,35,63,21,59,58,91,53,43,42,82,71,50,100,60,31,24,26,40,38,47,13,84,45,99,76,16,35,33,72,48,57,42,51,43,71,65,58,42,27,40,46,37,46,50,79,37,58,56,66,63,69,73,66,59,60,59,41,28,54,93,74,39,81,30,67,67,44,39,52,26,26,46,76,72,73,39,76,65,70,66,79,58,76,67,76,68,84,122

Secondary structure (DSSP, 8-state):
----GGGG--TGGGTS--EEEGGGBGGGTSSB-GGGEEESSSSEEEETTTTSSS---TTEEEETTTEEEETTGGG--HHHHH---TTBTTB--HHHHHHHHHTTPPPPP--------/----GGGG--TGGGTS--EEEGGGBGGGTSSB-GGGEEESSSSEEEETTTTSSS---TTEEEETTTEEEETTGGG--HHHHH---TTBTTB--HHHHHHHHHTTPPPPP--------

Sequence (234 aa):
MQDNPCMHCGACCAYFRVSFYWAEMKSGGGVVPDEFTEPLTPFLSCMKGTNEKQPRCEKLIGEVGECVSCAIYEQRPSPCREFEQSWANGVKNEACDRARAAFGLPPLPNISLPHSAMQDNPCMHCGACCAYFRVSFYWAEMKSGGGVVPDEFTEPLTPFLSCMKGTNEKQPRCEKLIGEVGECVSCAIYEQRPSPCREFEQSWANGVKNEACDRARAAFGLPPLPNISLPHSA

Organism: Proteus mirabilis (strain HI4320) (NCBI:txid529507)

Radius of gyration: 19.13 Å; Cα contacts (8 Å, |Δi|>4): 428; chains: 2; bounding box: 52×51×49 Å

Foldseek 3Di:
DDPDCCQQAVLLQFAAWAKDFPLLEVVNVRQADPVQWDDDDPGMITGPQRPDPGRHHPQWDDDGNGGIDGNPVVSDDPCVVVDDAALPVHHGDVSNQVSCVVVPHHHDDNDPPPPPD/DDPPCCQQAVLLQFAAWAKDFPLLEVVNVRQADPVQWDDDDPGMITGPQRPDPGRHHPQWDDDGNGGIDGNPVVSDDPCVVVDDAALPVHHGDVSNQVSCVVVPHHHDDNDPPPPPD

pLDDT: mean 90.33, std 15.4, range [24.58, 98.75]

InterPro domains:
  IPR005358 Putative zinc- or iron-chelating domain containing protein [PF03692] (5-96)